Protein AF-A0A9P7D945-F1 (afdb_monomer_lite)

pLDDT: mean 85.53, std 19.94, range [30.59, 98.31]

Secondary structure (DSSP, 8-state):
------HHHHHHHHHHHHHHS--HHHHHHHHHHHHHTT-HHHHHHHHHHHHTTSTT-HHHHHHHHHHHHHHHHHTT-HHHHHHHHHHHHHSTTS-HHHHHHHHHHHHHHHHHHHHHTT-HHHHHHHHHHHHHHHTTTTTS-HHHHTHHHHHHH---TTTHHHHHHHHHHHHHHHTT-HHHHHHHHHHHHHHS-HHHHHHHHHHHHHHHH--S-------------STTHHHHHHHTSS---

Sequence (241 aa):
MARKCDWDHALQDAIQSVSIQPSLAGHISEGIAFCGKKQVLAARISFDLASMFTNRDLKTDHFLFLIKAIALFNANEHQEAILRIQELAACPNVDLVACRIVEAYLRVQLGNIALEGARHNEAIEHFTVAANASNLFYKSPIHVTYDEFVVLFGWDLKSLWHTANQQQCYALFRAGSFKAAVESCQSMMDKIDEDMKADLRVWFTLRSKRSLCFPWRWCTRSERLLVKFDTEITFSLVPRR

Structure (mmCIF, N/CA/C/O backbone):
data_AF-A0A9P7D945-F1
#
_entry.id   AF-A0A9P7D945-F1
#
loop_
_atom_site.group_PDB
_atom_site.id
_atom_site.type_symbol
_atom_site.label_atom_id
_atom_site.label_alt_id
_atom_site.label_comp_id
_atom_site.label_asym_id
_atom_site.label_entity_id
_atom_site.label_seq_id
_atom_site.pdbx_PDB_ins_code
_atom_site.Cartn_x
_atom_site.Cartn_y
_atom_site.Cartn_z
_atom_site.occupancy
_atom_site.B_iso_or_equiv
_atom_site.auth_seq_id
_atom_site.auth_comp_id
_atom_site.auth_asym_id
_atom_site.auth_atom_id
_atom_site.pdbx_PDB_model_num
ATOM 1 N N . MET A 1 1 ? -10.026 2.110 -15.908 1.00 40.53 1 MET A N 1
ATOM 2 C CA . MET A 1 1 ? -9.818 0.676 -16.129 1.00 40.53 1 MET A CA 1
ATOM 3 C C . MET A 1 1 ? -9.622 -0.063 -14.840 1.00 40.53 1 MET A C 1
ATOM 5 O O . MET A 1 1 ? -8.833 0.318 -13.992 1.00 40.53 1 MET A O 1
ATOM 9 N N . ALA A 1 2 ? -10.330 -1.161 -14.694 1.00 42.62 2 ALA A N 1
ATOM 10 C CA . ALA A 1 2 ? -9.897 -2.163 -13.759 1.00 42.62 2 ALA A CA 1
ATOM 11 C C . ALA A 1 2 ? -8.623 -2.841 -14.293 1.00 42.62 2 ALA A C 1
ATOM 13 O 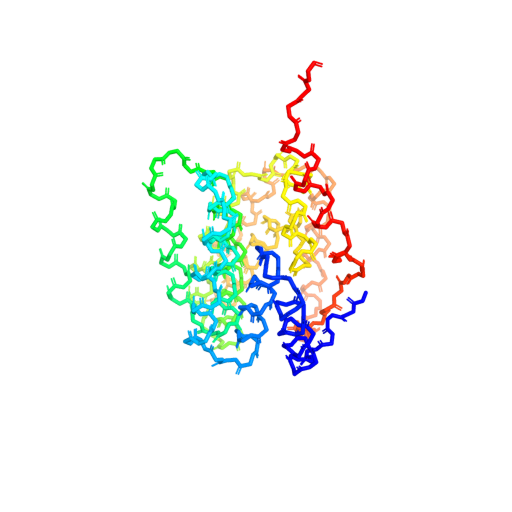O . ALA A 1 2 ? -8.623 -3.214 -15.465 1.00 42.62 2 ALA A O 1
ATOM 14 N N . ARG A 1 3 ? -7.564 -3.041 -13.487 1.00 58.12 3 ARG A N 1
ATOM 15 C CA . ARG A 1 3 ? -6.549 -4.045 -13.842 1.00 58.12 3 ARG A CA 1
ATOM 16 C C . ARG A 1 3 ? -7.262 -5.380 -13.924 1.00 58.12 3 ARG A C 1
ATOM 18 O O . ARG A 1 3 ? -7.695 -5.915 -12.909 1.00 58.12 3 ARG A O 1
ATOM 25 N N . LYS A 1 4 ? -7.424 -5.893 -15.138 1.00 72.69 4 LYS A N 1
ATOM 26 C CA . LYS A 1 4 ? -7.776 -7.292 -15.332 1.00 72.69 4 LYS A CA 1
ATOM 27 C C . LYS A 1 4 ? -6.649 -8.060 -14.642 1.00 72.69 4 LYS A C 1
ATOM 29 O O . LYS A 1 4 ? -5.493 -7.811 -14.969 1.00 72.69 4 LYS A O 1
ATOM 34 N N . CYS A 1 5 ? -6.949 -8.890 -13.642 1.00 80.56 5 CYS A N 1
ATOM 35 C CA . CYS A 1 5 ? -5.959 -9.711 -12.922 1.00 80.56 5 CYS A CA 1
ATOM 36 C C 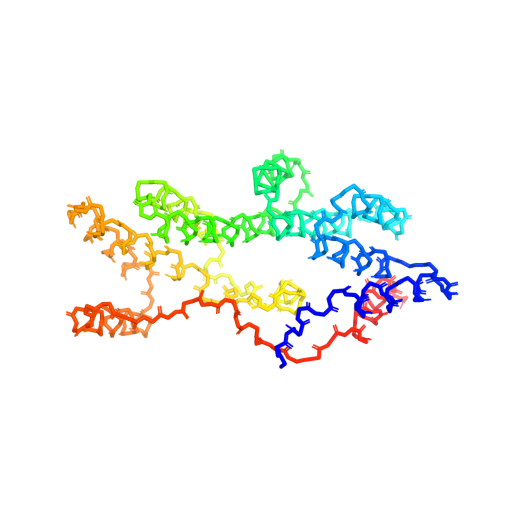. CYS A 1 5 ? -5.387 -10.824 -13.824 1.00 80.56 5 CYS A C 1
ATOM 38 O O . CYS A 1 5 ? -5.279 -11.980 -13.428 1.00 80.56 5 CYS A O 1
ATOM 40 N N . ASP A 1 6 ? -5.091 -10.469 -15.068 1.00 91.62 6 ASP A N 1
ATOM 41 C CA . ASP A 1 6 ? -4.669 -11.307 -16.169 1.00 91.62 6 ASP A CA 1
ATOM 42 C C . ASP A 1 6 ? -3.140 -11.319 -16.202 1.00 91.62 6 ASP A C 1
ATOM 44 O O . ASP A 1 6 ? -2.482 -10.782 -17.095 1.00 91.62 6 ASP A O 1
ATOM 48 N N . TRP A 1 7 ? -2.576 -11.844 -15.114 1.00 93.75 7 TRP A N 1
ATOM 49 C CA . TRP A 1 7 ? -1.138 -11.816 -14.869 1.00 93.75 7 TRP A CA 1
ATOM 50 C C . TRP A 1 7 ? -0.351 -12.652 -15.879 1.00 93.75 7 TRP A C 1
ATOM 52 O O . TRP A 1 7 ? 0.841 -12.423 -16.040 1.00 93.75 7 TRP A O 1
ATOM 62 N N . ASP A 1 8 ? -1.004 -13.596 -16.560 1.00 95.00 8 ASP A N 1
ATOM 63 C CA . ASP A 1 8 ? -0.420 -14.357 -17.664 1.00 95.00 8 ASP A CA 1
ATOM 64 C C . ASP A 1 8 ? -0.083 -13.456 -18.852 1.00 95.00 8 ASP A C 1
ATOM 66 O O . ASP A 1 8 ? 1.075 -13.407 -19.264 1.00 95.00 8 ASP A O 1
ATOM 70 N N . HIS A 1 9 ? -1.058 -12.686 -19.344 1.00 95.12 9 HIS A N 1
ATOM 71 C CA . HIS A 1 9 ? -0.824 -11.745 -20.440 1.00 95.12 9 HIS A CA 1
ATOM 72 C C . HIS A 1 9 ? 0.156 -10.644 -20.021 1.00 95.12 9 HIS A C 1
ATOM 74 O O . HIS A 1 9 ? 1.091 -10.350 -20.756 1.00 95.12 9 HIS A O 1
ATOM 80 N N . ALA A 1 10 ? 0.015 -10.102 -18.804 1.00 94.50 10 ALA A N 1
ATOM 81 C CA . ALA A 1 10 ? 0.943 -9.088 -18.300 1.00 94.50 10 ALA A CA 1
ATOM 82 C C . ALA A 1 10 ? 2.393 -9.601 -18.215 1.00 94.50 10 ALA A C 1
ATOM 84 O O . ALA A 1 10 ? 3.324 -8.865 -18.540 1.00 94.50 10 ALA A O 1
ATOM 85 N N . LEU A 1 11 ? 2.594 -10.857 -17.794 1.00 96.62 11 LEU A N 1
ATOM 86 C CA . LEU A 1 11 ? 3.921 -11.468 -17.761 1.00 96.62 11 LEU A CA 1
ATOM 87 C C . LEU A 1 11 ? 4.460 -11.694 -19.176 1.00 96.62 11 LEU A C 1
ATOM 89 O O . LEU A 1 11 ? 5.625 -11.402 -19.429 1.00 96.62 11 LEU A O 1
ATOM 93 N N . GLN A 1 12 ? 3.629 -12.190 -20.095 1.00 97.56 12 GLN A N 1
ATOM 94 C CA . GLN A 1 12 ? 4.028 -12.398 -21.486 1.00 97.56 12 GLN A CA 1
ATOM 95 C C . GLN A 1 12 ? 4.462 -11.085 -22.151 1.00 97.56 12 GLN A C 1
ATOM 97 O O . GLN A 1 12 ? 5.525 -11.046 -22.771 1.00 97.56 12 GLN A O 1
ATOM 102 N N . ASP A 1 13 ? 3.690 -10.012 -21.970 1.00 96.50 13 ASP A N 1
ATOM 103 C CA . ASP A 1 13 ? 4.009 -8.683 -22.497 1.00 96.50 13 ASP A CA 1
ATOM 104 C C . ASP A 1 13 ? 5.323 -8.149 -21.907 1.00 96.50 13 ASP A C 1
ATOM 106 O O . ASP A 1 13 ? 6.164 -7.613 -22.633 1.00 96.50 13 ASP A O 1
ATOM 110 N N . ALA A 1 14 ? 5.541 -8.332 -20.599 1.00 97.19 14 ALA A N 1
ATOM 111 C CA . ALA A 1 14 ? 6.773 -7.913 -19.936 1.00 97.19 14 ALA A CA 1
ATOM 112 C C . ALA A 1 14 ? 8.000 -8.695 -20.439 1.00 97.19 14 ALA A C 1
ATOM 114 O O . ALA A 1 14 ? 9.014 -8.085 -20.777 1.00 97.19 14 ALA A O 1
ATOM 115 N N . ILE A 1 15 ? 7.896 -10.024 -20.565 1.00 98.19 15 ILE A N 1
ATOM 116 C CA . ILE A 1 15 ? 8.957 -10.876 -21.127 1.00 98.19 15 ILE A CA 1
ATOM 117 C C . ILE A 1 15 ? 9.265 -10.457 -22.566 1.00 98.19 15 ILE A C 1
ATOM 119 O O . ILE A 1 15 ? 10.431 -10.314 -22.937 1.00 98.19 15 ILE A O 1
ATOM 123 N N . GLN A 1 16 ? 8.232 -10.223 -23.381 1.00 97.88 16 GLN A N 1
ATOM 124 C CA . GLN A 1 16 ? 8.411 -9.776 -24.757 1.00 97.88 16 GLN A CA 1
ATOM 125 C C . GLN A 1 16 ? 9.118 -8.417 -24.808 1.00 97.88 16 GLN A C 1
ATOM 127 O O . GLN A 1 16 ? 10.072 -8.262 -25.569 1.00 97.88 16 GLN A O 1
ATOM 132 N N . SER A 1 17 ? 8.713 -7.460 -23.972 1.00 97.69 17 SER A N 1
ATOM 133 C CA . SER A 1 17 ? 9.362 -6.150 -23.869 1.00 97.69 17 SER A CA 1
ATOM 134 C C . SER A 1 17 ? 10.848 -6.273 -23.513 1.00 97.69 17 SER A C 1
ATOM 136 O O . SER A 1 17 ? 11.686 -5.735 -24.238 1.00 97.69 17 SER A O 1
ATOM 138 N N . VAL A 1 18 ? 11.185 -7.050 -22.477 1.00 98.00 18 VAL A N 1
ATOM 139 C CA . VAL A 1 18 ? 12.575 -7.304 -22.058 1.00 98.00 18 VAL A CA 1
ATOM 140 C C . VAL A 1 18 ? 13.380 -7.994 -23.165 1.00 98.00 18 VAL A C 1
ATOM 142 O O . VAL A 1 18 ? 14.546 -7.664 -23.365 1.00 98.00 18 VAL A O 1
ATOM 145 N N . SER A 1 19 ? 12.772 -8.917 -23.917 1.00 98.00 19 SER A N 1
ATOM 146 C CA . SER A 1 19 ? 13.450 -9.620 -25.016 1.00 98.00 19 SER A CA 1
ATOM 147 C C . SER A 1 19 ? 13.800 -8.713 -26.201 1.00 98.00 19 SER A C 1
ATOM 149 O O . SER A 1 19 ? 14.795 -8.954 -26.881 1.00 98.00 19 SER A O 1
ATOM 151 N N . ILE A 1 20 ? 12.996 -7.670 -26.442 1.00 97.81 20 ILE A N 1
ATOM 152 C CA . ILE A 1 20 ? 13.246 -6.675 -27.492 1.00 97.81 20 ILE A CA 1
ATOM 153 C C . ILE A 1 20 ? 14.345 -5.718 -27.034 1.00 97.81 20 ILE A C 1
ATOM 155 O O . ILE A 1 20 ? 15.308 -5.481 -27.763 1.00 97.81 20 ILE A O 1
ATOM 159 N N . GLN A 1 21 ? 14.194 -5.161 -25.832 1.00 97.81 21 GLN A N 1
ATOM 160 C CA . GLN A 1 21 ? 15.160 -4.245 -25.247 1.00 97.81 21 GLN A CA 1
ATOM 161 C C . GLN A 1 21 ? 15.085 -4.317 -23.715 1.00 97.81 21 GLN A C 1
ATOM 163 O O . GLN A 1 21 ? 14.136 -3.793 -23.125 1.00 97.81 21 GLN A O 1
ATOM 168 N N . PRO A 1 22 ? 16.094 -4.907 -23.049 1.00 97.88 22 PRO A N 1
ATOM 169 C CA . PRO A 1 22 ? 16.170 -4.903 -21.595 1.00 97.88 22 PRO A CA 1
ATOM 170 C C . PRO A 1 22 ? 16.170 -3.473 -21.044 1.00 97.88 22 PRO A C 1
ATOM 172 O O . PRO A 1 22 ? 16.937 -2.618 -21.498 1.00 97.88 22 PRO A O 1
ATOM 175 N N . SER A 1 23 ? 15.300 -3.209 -20.072 1.00 97.31 23 SER A N 1
ATOM 176 C CA . SER A 1 23 ? 15.118 -1.884 -19.482 1.00 97.31 23 SER A CA 1
ATOM 177 C C . SER A 1 23 ? 14.656 -1.976 -18.027 1.00 97.31 23 SER A C 1
ATOM 179 O O . SER A 1 23 ? 14.122 -3.000 -17.587 1.00 97.31 23 SER A O 1
ATOM 181 N N . LEU A 1 24 ? 14.820 -0.875 -17.285 1.00 96.38 24 LEU A N 1
ATOM 182 C CA . LEU A 1 24 ? 14.324 -0.739 -15.913 1.00 96.38 24 LEU A CA 1
ATOM 183 C C . LEU A 1 24 ? 12.816 -1.038 -15.834 1.00 96.38 24 LEU A C 1
ATOM 185 O O . LEU A 1 24 ? 12.384 -1.854 -15.023 1.00 96.38 24 LEU A O 1
ATOM 189 N N . ALA A 1 25 ? 12.020 -0.403 -16.699 1.00 96.00 25 ALA A N 1
ATOM 190 C CA . ALA A 1 25 ? 10.567 -0.556 -16.715 1.00 96.00 25 ALA A CA 1
ATOM 191 C C . ALA A 1 25 ? 10.128 -1.973 -17.120 1.00 96.00 25 ALA A C 1
ATOM 193 O O . ALA A 1 25 ? 9.183 -2.509 -16.532 1.00 96.00 25 ALA A O 1
ATOM 194 N N . GLY A 1 26 ? 10.832 -2.598 -18.072 1.00 96.88 26 GLY A N 1
ATOM 195 C CA . GLY A 1 26 ? 10.568 -3.970 -18.506 1.00 96.88 26 GLY A CA 1
ATOM 196 C C . GLY A 1 26 ? 10.722 -4.966 -17.357 1.00 96.88 26 GLY A C 1
ATOM 197 O O . GLY A 1 26 ? 9.784 -5.697 -17.041 1.00 96.88 26 GLY A O 1
ATOM 198 N N . HIS A 1 27 ? 11.856 -4.921 -16.653 1.00 98.19 27 HIS A N 1
ATOM 199 C CA . HIS A 1 27 ? 12.108 -5.812 -15.518 1.00 98.19 27 HIS A CA 1
ATOM 200 C C . HIS A 1 27 ? 11.250 -5.500 -14.282 1.00 98.19 27 HIS A C 1
ATOM 202 O O . HIS A 1 27 ? 10.850 -6.422 -13.571 1.00 98.19 27 HIS A O 1
ATOM 208 N N . ILE A 1 28 ? 10.901 -4.230 -14.027 1.00 96.81 28 ILE A N 1
ATOM 209 C CA . ILE A 1 28 ? 9.913 -3.882 -12.990 1.00 96.81 28 ILE A CA 1
ATOM 210 C C . ILE A 1 28 ? 8.560 -4.527 -13.305 1.00 96.81 28 ILE A C 1
ATOM 212 O O . ILE A 1 28 ? 7.949 -5.142 -12.429 1.00 96.81 28 ILE A O 1
ATOM 216 N N . SER A 1 29 ? 8.093 -4.397 -14.548 1.00 96.25 29 SER A N 1
ATOM 217 C CA . SER A 1 29 ? 6.806 -4.949 -14.985 1.00 96.25 29 SER A CA 1
ATOM 218 C C . SER A 1 29 ? 6.796 -6.473 -14.884 1.00 96.25 29 SER A C 1
ATOM 220 O O . SER A 1 29 ? 5.839 -7.053 -14.370 1.00 96.25 29 SER A O 1
ATOM 222 N N . GLU A 1 30 ? 7.893 -7.109 -15.293 1.00 97.81 30 GLU A N 1
ATOM 223 C CA . GLU A 1 30 ? 8.112 -8.549 -15.170 1.00 97.81 30 GLU A CA 1
ATOM 224 C C . GLU A 1 30 ? 8.065 -8.998 -13.698 1.00 97.81 30 GLU A C 1
ATOM 226 O O . GLU A 1 30 ? 7.314 -9.911 -13.347 1.00 97.81 30 GLU A O 1
ATOM 231 N N . GLY A 1 31 ? 8.775 -8.296 -12.806 1.00 97.50 31 GLY A N 1
ATOM 232 C CA . GLY A 1 31 ? 8.770 -8.570 -11.368 1.00 97.50 31 GLY A CA 1
ATOM 233 C C . GLY A 1 31 ? 7.381 -8.445 -10.736 1.00 97.50 31 GLY A C 1
ATOM 234 O O . GLY A 1 31 ? 6.952 -9.323 -9.983 1.00 97.50 31 GLY A O 1
ATOM 235 N N . ILE A 1 32 ? 6.628 -7.397 -11.087 1.00 95.19 32 ILE A N 1
ATOM 236 C CA . ILE A 1 32 ? 5.241 -7.210 -10.631 1.00 95.19 32 ILE A CA 1
ATOM 237 C C . ILE A 1 32 ? 4.340 -8.346 -11.138 1.00 95.19 32 ILE A C 1
ATOM 239 O O . ILE A 1 32 ? 3.536 -8.875 -10.365 1.00 95.19 32 ILE A O 1
ATOM 243 N N . ALA A 1 33 ? 4.471 -8.747 -12.405 1.00 95.50 33 ALA A N 1
ATOM 244 C CA . ALA A 1 33 ? 3.672 -9.825 -12.980 1.00 95.50 33 ALA A CA 1
ATOM 245 C C . ALA A 1 33 ? 3.974 -11.179 -12.314 1.00 95.50 33 ALA A C 1
ATOM 247 O O . ALA A 1 33 ? 3.046 -11.910 -11.953 1.00 95.50 33 ALA A O 1
ATOM 248 N N . PHE A 1 34 ? 5.249 -11.485 -12.044 1.00 97.31 34 PHE A N 1
ATOM 249 C CA . PHE A 1 34 ? 5.633 -12.664 -11.265 1.00 97.31 34 PHE A CA 1
ATOM 250 C C . PHE A 1 34 ? 5.052 -12.644 -9.846 1.00 97.31 34 PHE A C 1
ATOM 252 O O . PHE A 1 34 ? 4.530 -13.667 -9.393 1.00 97.31 34 PHE A O 1
ATOM 259 N N . CYS A 1 35 ? 5.065 -11.495 -9.160 1.00 95.88 35 CYS A N 1
ATOM 260 C CA . CYS A 1 35 ? 4.393 -11.324 -7.868 1.00 95.88 35 CYS A CA 1
ATOM 261 C C . CYS A 1 35 ? 2.886 -11.611 -7.965 1.00 95.88 35 CYS A C 1
ATOM 263 O O . CYS A 1 35 ? 2.359 -12.372 -7.154 1.00 95.88 35 CYS A O 1
ATOM 265 N N . GLY A 1 36 ? 2.202 -11.090 -8.990 1.00 91.88 36 GLY A N 1
ATOM 266 C CA . GLY A 1 36 ? 0.787 -11.382 -9.253 1.00 91.88 36 GLY A CA 1
ATOM 267 C C . GLY A 1 36 ? 0.500 -12.875 -9.466 1.00 91.88 36 GLY A C 1
ATOM 268 O O . GLY A 1 36 ? -0.536 -13.383 -9.034 1.00 91.88 36 GLY A O 1
ATOM 269 N N . LYS A 1 37 ? 1.459 -13.608 -10.045 1.00 94.31 37 LYS A N 1
ATOM 270 C CA . LYS A 1 37 ? 1.428 -15.074 -10.200 1.00 94.31 37 LYS A CA 1
ATOM 271 C C . LYS A 1 37 ? 1.940 -15.853 -8.982 1.00 94.31 37 LYS A C 1
ATOM 273 O O . LYS A 1 37 ? 2.021 -17.078 -9.052 1.00 94.31 37 LYS A O 1
ATOM 278 N N . LYS A 1 38 ? 2.287 -15.179 -7.880 1.00 94.88 38 LYS A N 1
ATOM 279 C CA . LYS A 1 38 ? 2.881 -15.768 -6.664 1.00 94.88 38 LYS A CA 1
ATOM 280 C C . LYS A 1 38 ? 4.215 -16.492 -6.906 1.00 94.88 38 LYS A C 1
ATOM 282 O O . LYS A 1 38 ? 4.597 -17.375 -6.143 1.00 94.88 38 LYS A O 1
ATOM 287 N N . GLN A 1 39 ? 4.951 -16.112 -7.948 1.00 96.94 39 GLN A N 1
ATOM 288 C CA . GLN A 1 39 ? 6.290 -16.628 -8.247 1.00 96.94 39 GLN A CA 1
ATOM 289 C C . GLN A 1 39 ? 7.352 -15.713 -7.627 1.00 96.94 39 GLN A C 1
ATOM 291 O O . GLN A 1 39 ? 8.119 -15.048 -8.319 1.00 96.94 39 GLN A O 1
ATOM 296 N N . VAL A 1 40 ? 7.376 -15.658 -6.293 1.00 96.81 40 VAL A N 1
ATOM 297 C CA . VAL A 1 40 ? 8.156 -14.677 -5.517 1.00 96.81 40 VAL A CA 1
ATOM 298 C C . VAL A 1 40 ? 9.654 -14.719 -5.836 1.00 96.81 40 VAL A C 1
ATOM 300 O O . VAL A 1 40 ? 10.292 -13.672 -5.920 1.00 96.81 40 VAL A O 1
ATOM 303 N N . LEU A 1 41 ? 10.228 -15.907 -6.051 1.00 97.56 41 LEU A N 1
ATOM 304 C CA . LEU A 1 41 ? 11.647 -16.036 -6.391 1.00 97.56 41 LEU A CA 1
ATOM 305 C C . LEU A 1 41 ? 11.970 -15.408 -7.755 1.00 97.56 41 LEU A C 1
ATOM 307 O O . LEU A 1 41 ? 12.918 -14.635 -7.856 1.00 97.56 41 LEU A O 1
ATOM 311 N N . ALA A 1 42 ? 11.159 -15.693 -8.777 1.00 98.12 42 ALA A N 1
ATOM 312 C CA . ALA A 1 42 ? 11.319 -15.103 -10.105 1.00 98.12 42 ALA A CA 1
ATOM 313 C C . ALA A 1 42 ? 11.143 -13.579 -10.054 1.00 98.12 42 ALA A C 1
ATOM 315 O O . ALA A 1 42 ? 11.957 -12.846 -10.606 1.00 98.12 42 ALA A O 1
ATOM 316 N N . ALA A 1 43 ? 10.162 -13.097 -9.281 1.00 97.69 43 ALA A N 1
ATOM 317 C CA . ALA A 1 43 ? 9.963 -11.668 -9.067 1.00 97.69 43 ALA A CA 1
ATOM 318 C C . ALA A 1 43 ? 11.205 -10.985 -8.472 1.00 97.69 43 ALA A C 1
ATOM 320 O O . ALA A 1 43 ? 11.598 -9.914 -8.929 1.00 97.69 43 ALA A O 1
ATOM 321 N N . ARG A 1 44 ? 11.852 -11.605 -7.473 1.00 97.56 44 ARG A N 1
ATOM 322 C CA . ARG A 1 44 ? 13.091 -11.073 -6.877 1.00 97.56 44 ARG A CA 1
ATOM 323 C C . ARG A 1 44 ? 14.202 -10.959 -7.909 1.00 97.56 44 ARG A C 1
ATOM 325 O O . ARG A 1 44 ? 14.814 -9.902 -7.975 1.00 97.56 44 ARG A O 1
ATOM 332 N N . ILE A 1 45 ? 14.397 -11.997 -8.723 1.00 98.31 45 ILE A N 1
ATOM 333 C CA . ILE A 1 45 ? 15.401 -11.996 -9.793 1.00 98.31 45 ILE A CA 1
ATOM 334 C C . ILE A 1 45 ? 15.129 -10.850 -10.773 1.00 98.31 45 ILE A C 1
ATOM 336 O O . ILE A 1 45 ? 16.040 -10.077 -11.051 1.00 98.31 45 ILE A O 1
ATOM 340 N N . SER A 1 46 ? 13.886 -10.669 -11.229 1.00 98.31 46 SER A N 1
ATOM 341 C CA . SER A 1 46 ? 13.536 -9.552 -12.118 1.00 98.31 46 SER A CA 1
ATOM 342 C C . SER A 1 46 ? 13.783 -8.189 -11.467 1.00 98.31 46 SER A C 1
ATOM 344 O O . SER A 1 46 ? 14.348 -7.307 -12.105 1.00 98.31 46 SER A O 1
ATOM 346 N N . PHE A 1 47 ? 13.450 -7.996 -10.187 1.00 98.00 47 PHE A N 1
ATOM 347 C CA . PHE A 1 47 ? 13.764 -6.735 -9.502 1.00 98.00 47 PHE A CA 1
ATOM 348 C C . PHE A 1 47 ? 15.270 -6.509 -9.311 1.00 98.00 47 PHE A C 1
ATOM 350 O O . PHE A 1 47 ? 15.731 -5.371 -9.381 1.00 98.00 47 PHE A O 1
ATOM 357 N N . ASP A 1 48 ? 16.046 -7.566 -9.084 1.00 97.62 48 ASP A N 1
ATOM 358 C CA . ASP A 1 48 ? 17.501 -7.463 -8.968 1.00 97.62 48 ASP A CA 1
ATOM 359 C C . ASP A 1 48 ? 18.121 -7.125 -10.336 1.00 97.62 48 ASP A C 1
ATOM 361 O O . ASP A 1 48 ? 19.006 -6.275 -10.412 1.00 97.62 48 ASP A O 1
ATOM 365 N N . LEU A 1 49 ? 17.589 -7.669 -11.435 1.00 97.94 49 LEU A N 1
ATOM 366 C CA . LEU A 1 49 ? 17.950 -7.248 -12.793 1.00 97.94 49 LEU A CA 1
ATOM 367 C C . LEU A 1 49 ? 17.566 -5.786 -13.049 1.00 97.94 49 LEU A C 1
ATOM 369 O O . LEU A 1 49 ? 18.389 -5.027 -13.552 1.00 97.94 49 LEU A O 1
ATOM 373 N N . ALA A 1 50 ? 16.371 -5.356 -12.632 1.00 97.56 50 ALA A N 1
ATOM 374 C CA . ALA A 1 50 ? 15.939 -3.962 -12.724 1.00 97.56 50 ALA A CA 1
ATOM 375 C C . ALA A 1 50 ? 16.918 -3.006 -12.017 1.00 97.56 50 ALA A C 1
ATOM 377 O O . ALA A 1 50 ? 17.235 -1.948 -12.559 1.00 97.56 50 ALA A O 1
ATOM 378 N N . SER A 1 51 ? 17.466 -3.395 -10.857 1.00 96.88 51 SER A N 1
ATOM 379 C CA . SER A 1 51 ? 18.444 -2.568 -10.131 1.00 96.88 51 SER A CA 1
ATOM 380 C C . SER A 1 51 ? 19.751 -2.336 -10.894 1.00 96.88 51 SER A C 1
ATOM 382 O O . SER A 1 51 ? 20.427 -1.340 -10.663 1.00 96.88 51 SER A O 1
ATOM 384 N N . MET A 1 52 ? 20.095 -3.189 -11.864 1.00 97.00 52 MET A N 1
ATOM 385 C CA . MET A 1 52 ? 21.277 -2.966 -12.704 1.00 97.00 52 MET A CA 1
ATOM 386 C C . MET A 1 52 ? 21.105 -1.765 -13.649 1.00 97.00 52 MET A C 1
ATOM 388 O O . MET A 1 52 ? 22.098 -1.216 -14.122 1.00 97.00 52 MET A O 1
ATOM 392 N N . PHE A 1 53 ? 19.864 -1.329 -13.900 1.00 96.19 53 PHE A N 1
ATOM 393 C CA . PHE A 1 53 ? 19.529 -0.224 -14.806 1.00 96.19 53 PHE A CA 1
ATOM 394 C C . PHE A 1 53 ? 19.357 1.130 -14.108 1.00 96.19 53 PHE A C 1
ATOM 396 O O . PHE A 1 53 ? 19.106 2.131 -14.777 1.00 96.19 53 PHE A O 1
ATOM 403 N N . THR A 1 54 ? 19.492 1.205 -12.783 1.00 95.38 54 THR A N 1
ATOM 404 C CA . THR A 1 54 ? 19.299 2.462 -12.037 1.00 95.38 54 THR A CA 1
ATOM 405 C C . THR A 1 54 ? 20.486 3.412 -12.157 1.00 95.38 54 THR A C 1
ATOM 407 O O . THR A 1 54 ? 20.403 4.557 -11.725 1.00 95.38 54 THR A O 1
ATOM 410 N N . ASN A 1 55 ? 21.606 2.964 -12.738 1.00 93.50 55 ASN A N 1
ATOM 411 C CA . ASN A 1 55 ? 22.851 3.731 -12.855 1.00 93.50 55 ASN A CA 1
ATOM 412 C C . ASN A 1 55 ? 23.367 4.280 -11.511 1.00 93.50 55 ASN A C 1
ATOM 414 O O . ASN A 1 55 ? 24.103 5.266 -11.496 1.00 93.50 55 ASN A O 1
ATOM 418 N N . ARG A 1 56 ? 23.012 3.631 -10.388 1.00 92.12 56 ARG A N 1
ATOM 419 C CA . ARG A 1 56 ? 23.305 4.093 -9.017 1.00 92.12 56 ARG A CA 1
ATOM 420 C C . ARG A 1 56 ? 22.673 5.447 -8.676 1.00 92.12 56 ARG A C 1
ATOM 422 O O . ARG A 1 56 ? 23.166 6.155 -7.795 1.00 92.12 56 ARG A O 1
ATOM 429 N N . ASP A 1 57 ? 21.612 5.831 -9.382 1.00 94.69 57 ASP A N 1
ATOM 430 C CA . ASP A 1 57 ? 20.792 6.968 -8.995 1.00 94.69 57 ASP A CA 1
ATOM 431 C C . ASP A 1 57 ? 19.991 6.605 -7.741 1.00 94.69 57 ASP A C 1
ATOM 433 O O . ASP A 1 57 ? 19.053 5.809 -7.789 1.00 94.69 57 ASP A O 1
ATOM 437 N N . LEU A 1 58 ? 20.359 7.214 -6.610 1.00 92.88 58 LEU A N 1
ATOM 438 C CA . LEU A 1 58 ? 19.770 6.917 -5.301 1.00 92.88 58 LEU A CA 1
ATOM 439 C C . LEU A 1 58 ? 18.247 7.084 -5.287 1.00 92.88 58 LEU A C 1
ATOM 441 O O . LEU A 1 58 ? 17.555 6.349 -4.583 1.00 92.88 58 LEU A O 1
ATOM 445 N N . LYS A 1 59 ? 17.714 8.043 -6.056 1.00 93.06 59 LYS A N 1
ATOM 446 C CA . LYS A 1 59 ? 16.269 8.273 -6.147 1.00 93.06 59 LYS A CA 1
ATOM 447 C C . LYS A 1 59 ? 15.580 7.102 -6.850 1.00 93.06 59 LYS A C 1
ATOM 449 O O . LYS A 1 59 ? 14.571 6.601 -6.355 1.00 93.06 59 LYS A O 1
ATOM 454 N N . THR A 1 60 ? 16.137 6.645 -7.966 1.00 94.19 60 THR A N 1
ATOM 455 C CA . THR A 1 60 ? 15.629 5.498 -8.724 1.00 94.19 60 THR A CA 1
ATOM 456 C C . THR A 1 60 ? 15.774 4.196 -7.934 1.00 94.19 60 THR A C 1
ATOM 458 O O . THR A 1 60 ? 14.825 3.415 -7.884 1.00 94.19 60 THR A O 1
ATOM 461 N N . ASP A 1 61 ? 16.904 3.984 -7.253 1.00 94.62 61 ASP A N 1
ATOM 462 C CA . ASP A 1 61 ? 17.119 2.831 -6.366 1.00 94.62 61 ASP A CA 1
ATOM 463 C C . ASP A 1 61 ? 16.085 2.789 -5.234 1.00 94.62 61 ASP A C 1
ATOM 465 O O . ASP A 1 61 ? 15.457 1.755 -4.988 1.00 94.62 61 ASP A O 1
ATOM 469 N N . HIS A 1 62 ? 15.858 3.928 -4.572 1.00 95.12 62 HIS A N 1
ATOM 470 C CA . HIS A 1 62 ? 14.846 4.053 -3.526 1.00 95.12 62 HIS A CA 1
ATOM 471 C C . HIS A 1 62 ? 13.455 3.717 -4.077 1.00 95.12 62 HIS A C 1
ATOM 473 O O . HIS A 1 62 ? 12.715 2.926 -3.488 1.00 95.12 62 HIS A O 1
ATOM 479 N N . PHE A 1 63 ? 13.088 4.295 -5.219 1.00 94.88 63 PHE A N 1
ATOM 480 C CA . PHE A 1 63 ? 11.783 4.070 -5.830 1.00 94.88 63 PHE A CA 1
ATOM 481 C C . PHE A 1 63 ? 11.566 2.600 -6.223 1.00 94.88 63 PHE A C 1
ATOM 483 O O . PHE A 1 63 ? 10.517 2.023 -5.919 1.00 94.88 63 PHE A O 1
ATOM 490 N N . LEU A 1 64 ? 12.578 1.956 -6.814 1.00 96.38 64 LEU A N 1
ATOM 491 C CA . LEU A 1 64 ? 12.560 0.527 -7.127 1.00 96.38 64 LEU A CA 1
ATOM 492 C C . LEU A 1 64 ? 12.377 -0.326 -5.866 1.00 96.38 64 LEU A C 1
ATOM 494 O O . LEU A 1 64 ? 11.602 -1.285 -5.875 1.00 96.38 64 LEU A O 1
ATOM 498 N N . PHE A 1 65 ? 13.045 0.030 -4.767 1.00 97.38 65 PHE A N 1
ATOM 499 C CA . PHE A 1 65 ? 12.896 -0.671 -3.495 1.00 97.38 65 PHE A CA 1
ATOM 500 C C . PHE A 1 65 ? 11.453 -0.600 -2.973 1.00 97.38 65 PHE A C 1
ATOM 502 O O . PHE A 1 65 ? 10.894 -1.623 -2.563 1.00 97.38 65 PHE A O 1
ATOM 509 N N . LEU A 1 66 ? 10.823 0.578 -3.032 1.00 97.75 66 LEU A N 1
ATOM 510 C CA . LEU A 1 66 ? 9.423 0.753 -2.635 1.00 97.75 66 LEU A CA 1
ATOM 511 C C . LEU A 1 66 ? 8.477 -0.077 -3.513 1.00 97.75 66 LEU A C 1
ATOM 513 O O . LEU A 1 66 ? 7.611 -0.775 -2.982 1.00 97.75 66 LEU A O 1
ATOM 517 N N . ILE A 1 67 ? 8.675 -0.084 -4.837 1.00 96.69 67 ILE A N 1
ATOM 518 C CA . ILE A 1 67 ? 7.904 -0.935 -5.758 1.00 96.69 67 ILE A CA 1
ATOM 519 C C . ILE A 1 67 ? 8.059 -2.415 -5.400 1.00 96.69 67 ILE A C 1
ATOM 521 O O . ILE A 1 67 ? 7.059 -3.129 -5.310 1.00 96.69 67 ILE A O 1
ATOM 525 N N . LYS A 1 68 ? 9.294 -2.877 -5.166 1.00 97.38 68 LYS A N 1
ATOM 526 C CA . LYS A 1 68 ? 9.588 -4.266 -4.787 1.00 97.38 68 LYS A CA 1
ATOM 527 C C . LYS A 1 68 ? 8.848 -4.654 -3.508 1.00 97.38 68 LYS A C 1
ATOM 529 O O . LYS A 1 68 ? 8.218 -5.707 -3.471 1.00 97.38 68 LYS A O 1
ATOM 534 N N . ALA A 1 69 ? 8.866 -3.803 -2.482 1.00 98.00 69 ALA A N 1
ATOM 535 C CA . ALA A 1 69 ? 8.144 -4.051 -1.235 1.00 98.00 69 ALA A CA 1
ATOM 536 C C . ALA A 1 69 ? 6.620 -4.133 -1.443 1.00 98.00 69 ALA A C 1
ATOM 538 O O . ALA A 1 69 ? 5.986 -5.059 -0.941 1.00 98.00 69 ALA A O 1
ATOM 539 N N . ILE A 1 70 ? 6.031 -3.231 -2.235 1.00 96.81 70 ILE A N 1
ATOM 540 C CA . ILE A 1 70 ? 4.594 -3.261 -2.560 1.00 96.81 70 ILE A CA 1
ATOM 541 C C . ILE A 1 70 ? 4.232 -4.530 -3.346 1.00 96.81 70 ILE A C 1
ATOM 543 O O . ILE A 1 70 ? 3.221 -5.175 -3.067 1.00 96.81 70 ILE A O 1
ATOM 547 N N . ALA A 1 71 ? 5.053 -4.917 -4.323 1.00 95.25 71 ALA A N 1
ATOM 548 C CA . ALA A 1 71 ? 4.829 -6.118 -5.122 1.00 95.25 71 ALA A CA 1
ATOM 549 C C . ALA A 1 71 ? 4.910 -7.395 -4.269 1.00 95.25 71 ALA A C 1
ATOM 551 O O . ALA A 1 71 ? 4.048 -8.266 -4.388 1.00 95.25 71 ALA A O 1
ATOM 552 N N . LEU A 1 72 ? 5.893 -7.481 -3.367 1.00 96.25 72 LEU A N 1
ATOM 553 C CA . LEU A 1 72 ? 6.006 -8.569 -2.392 1.00 96.25 72 LEU A CA 1
ATOM 554 C C . LEU A 1 72 ? 4.787 -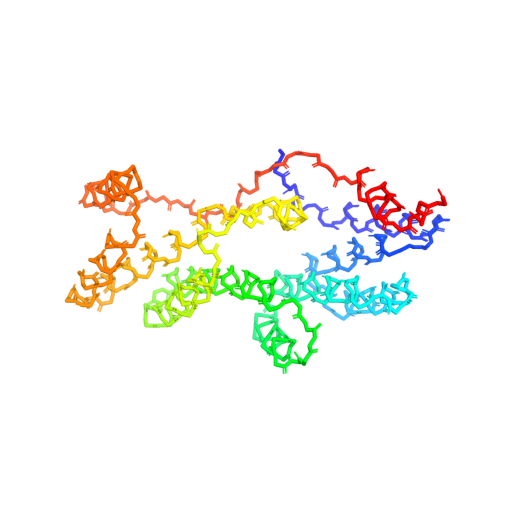8.619 -1.468 1.00 96.25 72 LEU A C 1
ATOM 556 O O . LEU A 1 72 ? 4.212 -9.689 -1.279 1.00 96.25 72 LEU A O 1
ATOM 560 N N . PHE A 1 73 ? 4.336 -7.467 -0.967 1.00 97.12 73 PHE A N 1
ATOM 561 C CA . PHE A 1 73 ? 3.120 -7.392 -0.164 1.00 97.12 73 PHE A CA 1
ATOM 562 C C . PHE A 1 73 ? 1.922 -7.989 -0.913 1.00 97.12 73 PHE A C 1
ATOM 564 O O . PHE A 1 73 ? 1.233 -8.858 -0.390 1.00 97.12 73 PHE A O 1
ATOM 571 N N . ASN A 1 74 ? 1.721 -7.600 -2.173 1.00 92.50 74 ASN A N 1
ATOM 572 C CA . ASN A 1 74 ? 0.630 -8.121 -3.003 1.00 92.50 74 ASN A CA 1
ATOM 573 C C . ASN A 1 74 ? 0.763 -9.622 -3.326 1.00 92.50 74 ASN A C 1
ATOM 575 O O . ASN A 1 74 ? -0.229 -10.266 -3.662 1.00 92.50 74 ASN A O 1
ATOM 579 N N . ALA A 1 75 ? 1.965 -10.190 -3.207 1.00 94.31 75 ALA A N 1
ATOM 580 C CA . ALA A 1 75 ? 2.222 -11.624 -3.326 1.00 94.31 75 ALA A CA 1
ATOM 581 C C . ALA A 1 75 ? 2.006 -12.395 -2.005 1.00 94.31 75 ALA A C 1
ATOM 583 O O . ALA A 1 75 ? 2.392 -13.557 -1.915 1.00 94.31 75 ALA A O 1
ATOM 584 N N . ASN A 1 76 ? 1.366 -11.775 -1.004 1.00 95.69 76 ASN A N 1
ATOM 585 C CA . ASN A 1 76 ? 1.169 -12.266 0.366 1.00 95.69 76 ASN A CA 1
ATOM 586 C C . ASN A 1 76 ? 2.442 -12.346 1.230 1.00 95.69 76 ASN A C 1
ATOM 588 O O . ASN A 1 76 ? 2.394 -12.895 2.330 1.00 95.69 76 ASN A O 1
ATOM 592 N N . GLU A 1 77 ? 3.557 -11.744 0.811 1.00 97.44 77 GLU A N 1
ATOM 593 C CA . GLU A 1 77 ? 4.789 -11.652 1.613 1.00 97.44 77 GLU A CA 1
ATOM 594 C C . GLU A 1 77 ? 4.743 -10.432 2.551 1.00 97.44 77 GLU A C 1
ATOM 596 O O . GLU A 1 77 ? 5.634 -9.580 2.562 1.00 97.44 77 GLU A O 1
ATOM 601 N N . HIS A 1 78 ? 3.655 -10.297 3.320 1.00 97.56 78 HIS A N 1
ATOM 602 C CA . HIS A 1 78 ? 3.353 -9.064 4.054 1.00 97.56 78 HIS A CA 1
ATOM 603 C C . HIS A 1 78 ? 4.421 -8.691 5.088 1.00 97.56 78 HIS A C 1
ATOM 605 O O . HIS A 1 78 ? 4.801 -7.525 5.190 1.00 97.56 78 HIS A O 1
ATOM 611 N N . GLN A 1 79 ? 4.898 -9.672 5.862 1.00 97.31 79 GLN A N 1
ATOM 612 C CA . GLN A 1 79 ? 5.863 -9.425 6.933 1.00 97.31 79 GLN A CA 1
ATOM 613 C C . GLN A 1 79 ? 7.207 -8.965 6.367 1.00 97.31 79 GLN A C 1
ATOM 615 O O . GLN A 1 79 ? 7.785 -8.000 6.863 1.00 97.31 79 GLN A O 1
ATOM 620 N N . GLU A 1 80 ? 7.679 -9.622 5.306 1.00 97.12 80 GLU A N 1
ATOM 621 C CA . GLU A 1 80 ? 8.917 -9.234 4.634 1.00 97.12 80 GLU A CA 1
ATOM 622 C C . GLU A 1 80 ? 8.791 -7.849 3.993 1.00 97.12 80 GLU A C 1
ATOM 624 O O . GLU A 1 80 ? 9.699 -7.030 4.123 1.00 97.12 80 GLU A O 1
ATOM 629 N N . ALA A 1 81 ? 7.662 -7.554 3.343 1.00 98.00 81 ALA A N 1
ATOM 630 C CA . ALA A 1 81 ? 7.420 -6.243 2.752 1.00 98.00 81 ALA A CA 1
ATOM 631 C C . ALA A 1 81 ? 7.475 -5.117 3.797 1.00 98.00 81 ALA A C 1
ATOM 633 O O . ALA A 1 81 ? 8.160 -4.118 3.583 1.00 98.00 81 ALA A O 1
ATOM 634 N N . ILE A 1 82 ? 6.804 -5.287 4.942 1.00 98.12 82 ILE A N 1
ATOM 635 C CA . ILE A 1 82 ? 6.830 -4.302 6.032 1.00 98.12 82 ILE A CA 1
ATOM 636 C C . ILE A 1 82 ? 8.241 -4.146 6.604 1.00 98.12 82 ILE A C 1
ATOM 638 O O . ILE A 1 82 ? 8.690 -3.013 6.777 1.00 98.12 82 ILE A O 1
ATOM 642 N N . LEU A 1 83 ? 8.945 -5.253 6.861 1.00 97.75 83 LEU A N 1
ATOM 643 C CA . LEU A 1 83 ? 10.308 -5.217 7.393 1.00 97.75 83 LEU A CA 1
ATOM 644 C C . LEU A 1 83 ? 11.239 -4.422 6.470 1.00 97.75 83 LEU A C 1
ATOM 646 O O . LEU A 1 83 ? 11.916 -3.508 6.928 1.00 97.75 83 LEU A O 1
ATOM 650 N N . ARG A 1 84 ? 11.193 -4.693 5.162 1.00 96.75 84 ARG A N 1
ATOM 651 C CA . ARG A 1 84 ? 11.998 -3.980 4.162 1.00 96.75 84 ARG A CA 1
ATOM 652 C C . ARG A 1 84 ? 11.729 -2.474 4.167 1.00 96.75 84 ARG A C 1
ATOM 654 O O . ARG A 1 84 ? 12.670 -1.690 4.104 1.00 96.75 84 ARG A O 1
ATOM 661 N N . ILE A 1 85 ? 10.465 -2.049 4.257 1.00 97.88 85 ILE A N 1
ATOM 662 C CA . ILE A 1 85 ? 10.122 -0.616 4.333 1.00 97.88 85 ILE A CA 1
ATOM 663 C C . ILE A 1 85 ? 10.700 0.029 5.597 1.00 97.88 85 ILE A C 1
ATOM 665 O O . ILE A 1 85 ? 11.201 1.150 5.538 1.00 97.88 85 ILE A O 1
ATOM 669 N N . GLN A 1 86 ? 10.655 -0.673 6.729 1.00 97.12 86 GLN A N 1
ATOM 670 C CA . GLN A 1 86 ? 11.202 -0.178 7.992 1.00 97.12 86 GLN A CA 1
ATOM 671 C C . GLN A 1 86 ? 12.731 -0.094 7.964 1.00 97.12 86 GLN A C 1
ATOM 673 O O . GLN A 1 86 ? 13.287 0.901 8.423 1.00 97.12 86 GLN A O 1
ATOM 678 N N . GLU A 1 87 ? 13.398 -1.091 7.380 1.00 96.75 87 GLU A N 1
ATOM 679 C CA . GLU A 1 87 ? 14.845 -1.077 7.142 1.00 96.75 87 GLU A CA 1
ATOM 680 C C . GLU A 1 87 ? 15.242 0.100 6.248 1.00 96.75 87 GLU A C 1
ATOM 682 O O . GLU A 1 87 ? 16.131 0.869 6.613 1.00 96.75 87 GLU A O 1
ATOM 687 N N . LEU A 1 88 ? 14.534 0.307 5.131 1.00 96.06 88 LEU A N 1
ATOM 688 C CA . LEU A 1 88 ? 14.784 1.445 4.248 1.00 96.06 88 LEU A CA 1
ATOM 689 C C . LEU A 1 88 ? 14.572 2.774 4.981 1.00 96.06 88 LEU A C 1
ATOM 691 O O . LEU A 1 88 ? 15.401 3.668 4.868 1.00 96.06 88 LEU A O 1
ATOM 695 N N . ALA A 1 89 ? 13.499 2.908 5.765 1.00 95.94 89 ALA A N 1
ATOM 696 C CA . ALA A 1 89 ? 13.217 4.117 6.540 1.00 95.94 89 ALA A CA 1
ATOM 697 C C . ALA A 1 89 ? 14.261 4.411 7.635 1.00 95.94 89 ALA A C 1
ATOM 699 O O . ALA A 1 89 ? 14.334 5.548 8.104 1.00 95.94 89 ALA A O 1
ATOM 700 N N . ALA A 1 90 ? 15.047 3.413 8.053 1.00 96.06 90 ALA A N 1
ATOM 701 C CA . ALA A 1 90 ? 16.139 3.574 9.009 1.00 96.06 90 ALA A CA 1
ATOM 702 C C . ALA A 1 90 ? 17.463 4.009 8.350 1.00 96.06 90 ALA A C 1
ATOM 704 O O . ALA A 1 90 ? 18.380 4.444 9.050 1.00 96.06 90 ALA A O 1
ATOM 705 N N . CYS A 1 91 ? 17.584 3.909 7.022 1.00 95.00 91 CYS A N 1
ATOM 706 C CA . CYS A 1 91 ? 18.776 4.344 6.304 1.00 95.00 91 CYS A CA 1
ATOM 707 C C . CYS A 1 91 ? 18.880 5.883 6.251 1.00 95.00 91 CYS A C 1
ATOM 709 O O . CYS A 1 91 ? 17.873 6.575 6.087 1.00 95.00 91 CYS A O 1
ATOM 711 N N . PRO A 1 92 ? 20.094 6.458 6.332 1.00 91.62 92 PRO A N 1
ATOM 712 C CA . PRO A 1 92 ? 20.290 7.883 6.084 1.00 91.62 92 PRO A CA 1
ATOM 713 C C . PRO A 1 92 ? 20.056 8.219 4.599 1.00 91.62 92 PRO A C 1
ATOM 715 O O . PRO A 1 92 ? 20.273 7.382 3.727 1.00 91.62 92 PRO A O 1
ATOM 718 N N . ASN A 1 93 ? 19.680 9.469 4.306 1.00 91.44 93 ASN A N 1
ATOM 719 C CA . ASN A 1 93 ? 19.495 10.007 2.943 1.00 91.44 93 ASN A CA 1
ATOM 720 C C . ASN A 1 93 ? 18.373 9.359 2.111 1.00 91.44 93 ASN A C 1
ATOM 722 O O . ASN A 1 93 ? 18.381 9.446 0.884 1.00 91.44 93 ASN A O 1
ATOM 726 N N . VAL A 1 94 ? 17.401 8.726 2.761 1.00 93.94 94 VAL A N 1
ATOM 727 C CA . VAL A 1 94 ? 16.209 8.185 2.099 1.00 93.94 94 VAL A CA 1
ATOM 728 C C . VAL A 1 94 ? 15.076 9.208 2.080 1.00 93.94 94 VAL A C 1
ATOM 730 O O . VAL A 1 94 ? 14.958 10.035 2.987 1.00 93.94 94 VAL A O 1
ATOM 733 N N . ASP A 1 95 ? 14.199 9.125 1.078 1.00 94.38 95 ASP A N 1
ATOM 734 C CA . ASP A 1 95 ? 12.916 9.824 1.110 1.00 94.38 95 ASP A CA 1
ATOM 735 C C . ASP A 1 95 ? 12.004 9.192 2.177 1.00 94.38 95 ASP A C 1
ATOM 737 O O . ASP A 1 95 ? 11.232 8.264 1.931 1.00 94.38 95 ASP A O 1
ATOM 741 N N . LEU A 1 96 ? 12.124 9.698 3.405 1.00 95.12 96 LEU A N 1
ATOM 742 C CA . LEU A 1 96 ? 11.341 9.226 4.542 1.00 95.12 96 LEU A CA 1
ATOM 743 C C . LEU A 1 96 ? 9.833 9.385 4.305 1.00 95.12 96 LEU A C 1
ATOM 745 O O . LEU A 1 96 ? 9.053 8.576 4.806 1.00 95.12 96 LEU A O 1
ATOM 749 N N . VAL A 1 97 ? 9.410 10.408 3.557 1.00 95.06 97 VAL A N 1
ATOM 750 C CA . VAL A 1 97 ? 7.988 10.646 3.287 1.00 95.06 97 VAL A CA 1
ATOM 751 C C . VAL A 1 97 ? 7.445 9.539 2.388 1.00 95.06 97 VAL A C 1
ATOM 753 O O . VAL A 1 97 ? 6.409 8.962 2.719 1.00 95.06 97 VAL A O 1
ATOM 756 N N . ALA A 1 98 ? 8.173 9.163 1.333 1.00 95.44 98 ALA A N 1
ATOM 757 C CA . ALA A 1 98 ? 7.806 8.041 0.471 1.00 95.44 98 ALA A CA 1
ATOM 758 C C . ALA A 1 98 ? 7.688 6.725 1.260 1.00 95.44 98 ALA A C 1
ATOM 760 O O . ALA A 1 98 ? 6.663 6.042 1.174 1.00 95.44 98 ALA A O 1
ATOM 761 N N . CYS A 1 99 ? 8.675 6.409 2.110 1.00 97.00 99 CYS A N 1
ATOM 762 C CA . CYS A 1 99 ? 8.624 5.231 2.983 1.00 97.00 99 CYS A CA 1
ATOM 763 C C . CYS A 1 99 ? 7.376 5.226 3.875 1.00 97.00 99 CYS A C 1
ATOM 765 O O . CYS A 1 99 ? 6.709 4.201 4.006 1.00 97.00 99 CYS A O 1
ATOM 767 N N . ARG A 1 100 ? 7.032 6.372 4.478 1.00 96.56 100 ARG A N 1
ATOM 768 C CA . ARG A 1 100 ? 5.880 6.496 5.384 1.00 96.56 100 ARG A CA 1
ATOM 769 C C . ARG A 1 100 ? 4.547 6.413 4.655 1.00 96.56 100 ARG A C 1
ATOM 771 O O . ARG A 1 100 ? 3.607 5.855 5.216 1.00 96.56 100 ARG A O 1
ATOM 778 N N . ILE A 1 101 ? 4.461 6.917 3.424 1.00 96.00 101 ILE A N 1
ATOM 779 C CA . ILE A 1 101 ? 3.281 6.748 2.566 1.00 96.00 101 ILE A CA 1
ATOM 780 C C . ILE A 1 101 ? 3.059 5.264 2.275 1.00 96.00 101 ILE A C 1
ATOM 782 O O . ILE A 1 101 ? 1.956 4.756 2.489 1.00 96.00 101 ILE A O 1
ATOM 786 N N . VAL A 1 102 ? 4.109 4.561 1.842 1.00 97.06 102 VAL A N 1
ATOM 787 C CA . VAL A 1 102 ? 4.030 3.126 1.550 1.00 97.06 102 VAL A CA 1
ATOM 788 C C . VAL A 1 102 ? 3.693 2.338 2.815 1.00 97.06 102 VAL A C 1
ATOM 790 O O . VAL A 1 102 ? 2.749 1.552 2.800 1.00 97.06 102 VAL A O 1
ATOM 793 N N . GLU A 1 103 ? 4.374 2.590 3.938 1.00 97.94 103 GLU A N 1
ATOM 794 C CA . GLU A 1 103 ? 4.076 1.940 5.221 1.00 97.94 103 GLU A CA 1
ATOM 795 C C . GLU A 1 103 ? 2.617 2.159 5.639 1.00 97.94 103 GLU A C 1
ATOM 797 O O . GLU A 1 103 ? 1.925 1.196 5.973 1.00 97.94 103 GLU A O 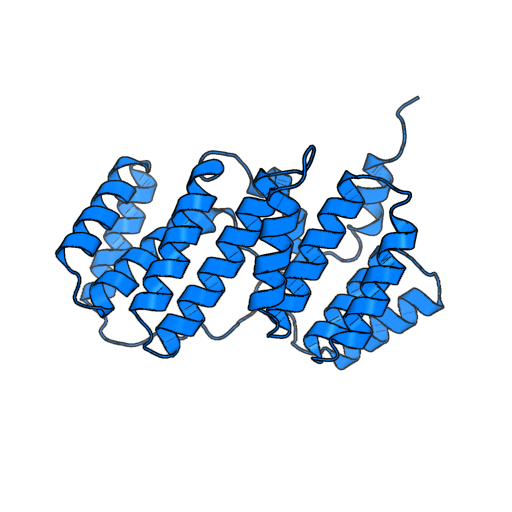1
ATOM 802 N N . ALA A 1 104 ? 2.126 3.401 5.584 1.00 97.44 104 ALA A N 1
ATOM 803 C CA . ALA A 1 104 ? 0.747 3.719 5.931 1.00 97.44 104 ALA A CA 1
ATOM 804 C C . ALA A 1 104 ? -0.247 2.943 5.062 1.00 97.44 104 ALA A C 1
ATOM 806 O O . ALA A 1 104 ? -1.189 2.349 5.591 1.00 97.44 104 ALA A O 1
ATOM 807 N N . TYR A 1 105 ? -0.016 2.890 3.748 1.00 97.19 105 TYR A N 1
ATOM 808 C CA . TYR A 1 105 ? -0.874 2.147 2.833 1.00 97.19 105 TYR A CA 1
ATOM 809 C C . TYR A 1 105 ? -0.881 0.644 3.144 1.00 97.19 105 TYR A C 1
ATOM 811 O O . TYR A 1 105 ? -1.950 0.056 3.326 1.00 97.19 105 TYR A O 1
ATOM 819 N N . LEU A 1 106 ? 0.296 0.020 3.270 1.00 97.75 106 LEU A N 1
ATOM 820 C CA . LEU A 1 106 ? 0.410 -1.414 3.559 1.00 97.75 106 LEU A CA 1
ATOM 821 C C . LEU A 1 106 ? -0.218 -1.774 4.916 1.00 97.75 106 LEU A C 1
ATOM 823 O O . LEU A 1 106 ? -0.879 -2.805 5.053 1.00 97.75 106 LEU A O 1
ATOM 827 N N . ARG A 1 107 ? -0.082 -0.902 5.921 1.00 98.12 107 ARG A N 1
ATOM 828 C CA . ARG A 1 107 ? -0.710 -1.078 7.236 1.00 98.12 107 ARG A CA 1
ATOM 829 C C . ARG A 1 107 ? -2.232 -0.954 7.178 1.00 98.12 107 ARG A C 1
ATOM 831 O O . ARG A 1 107 ? -2.908 -1.747 7.824 1.00 98.12 107 ARG A O 1
ATOM 838 N N . VAL A 1 108 ? -2.794 -0.047 6.374 1.00 97.75 108 VAL A N 1
ATOM 839 C CA . VAL A 1 108 ? -4.250 -0.027 6.130 1.00 97.75 108 VAL A CA 1
ATOM 840 C C . VAL A 1 108 ? -4.716 -1.353 5.521 1.00 97.75 108 VAL A C 1
ATOM 842 O O . VAL A 1 108 ? -5.721 -1.904 5.968 1.00 97.75 108 VAL A O 1
ATOM 845 N N . GLN A 1 109 ? -3.977 -1.907 4.555 1.00 96.88 109 GLN A N 1
ATOM 846 C CA . GLN A 1 109 ? -4.321 -3.200 3.951 1.00 96.88 109 GLN A CA 1
ATOM 847 C C . GLN A 1 109 ? -4.279 -4.346 4.970 1.00 96.88 109 GLN A C 1
ATOM 849 O O . GLN A 1 109 ? -5.232 -5.120 5.060 1.00 96.88 109 GLN A O 1
ATOM 854 N N . LEU A 1 110 ? -3.232 -4.421 5.797 1.00 98.12 110 LEU A N 1
ATOM 855 C CA . LEU A 1 110 ? -3.155 -5.407 6.880 1.00 98.12 110 LEU A CA 1
ATOM 856 C C . LEU A 1 110 ? -4.288 -5.253 7.895 1.00 98.12 110 LEU A C 1
ATOM 858 O O . LEU A 1 110 ? -4.885 -6.247 8.305 1.00 98.12 110 LEU A O 1
ATOM 862 N N . GLY A 1 111 ? -4.623 -4.014 8.263 1.00 98.00 111 GLY A N 1
ATOM 863 C CA . GLY A 1 111 ? -5.743 -3.731 9.152 1.00 98.00 111 GLY A CA 1
ATOM 864 C C . GLY A 1 111 ? -7.069 -4.236 8.584 1.00 98.00 111 GLY A C 1
ATOM 865 O O . GLY A 1 111 ? -7.849 -4.851 9.309 1.00 98.00 111 GLY A O 1
ATOM 866 N N . ASN A 1 112 ? -7.302 -4.061 7.279 1.00 96.38 112 ASN A N 1
ATOM 867 C CA . ASN A 1 112 ? -8.491 -4.584 6.603 1.00 96.38 112 ASN A CA 1
ATOM 868 C C . ASN A 1 112 ? -8.526 -6.121 6.613 1.00 96.38 112 ASN A C 1
ATOM 870 O O . ASN A 1 112 ? -9.547 -6.697 6.981 1.00 96.38 112 ASN A O 1
ATOM 874 N N . ILE A 1 113 ? -7.411 -6.786 6.294 1.00 96.00 113 ILE A N 1
ATOM 875 C CA . ILE A 1 113 ? -7.302 -8.257 6.327 1.00 96.00 113 ILE A CA 1
ATOM 876 C C . ILE A 1 113 ? -7.563 -8.798 7.744 1.00 96.00 113 ILE A C 1
ATOM 878 O O . ILE A 1 113 ? -8.281 -9.784 7.928 1.00 96.00 113 ILE A O 1
ATOM 882 N N . ALA A 1 114 ? -6.997 -8.161 8.772 1.00 97.56 114 ALA A N 1
ATOM 883 C CA . ALA A 1 114 ? -7.232 -8.532 10.165 1.00 97.56 114 ALA A CA 1
ATOM 884 C C . ALA A 1 114 ? -8.703 -8.334 10.562 1.00 97.56 114 ALA A C 1
ATOM 886 O O . ALA A 1 114 ? -9.305 -9.209 11.188 1.00 97.56 114 ALA A O 1
ATOM 887 N N . LEU A 1 115 ? -9.305 -7.220 10.145 1.00 95.19 115 LEU A N 1
ATOM 888 C CA . LEU A 1 115 ? -10.700 -6.885 10.406 1.00 95.19 115 LEU A CA 1
ATOM 889 C C . LEU A 1 115 ? -11.678 -7.871 9.747 1.00 95.19 115 LEU A C 1
ATOM 891 O O . LEU A 1 115 ? -12.643 -8.275 10.398 1.00 95.19 115 LEU A O 1
ATOM 895 N N . GLU A 1 116 ? -11.420 -8.290 8.505 1.00 95.12 116 GLU A N 1
ATOM 896 C CA . GLU A 1 116 ? -12.180 -9.340 7.804 1.00 95.12 116 GLU A CA 1
ATOM 897 C C . GLU A 1 116 ? -12.088 -10.690 8.525 1.00 95.12 116 GLU A C 1
ATOM 899 O O . GLU A 1 116 ? -13.084 -11.400 8.642 1.00 95.12 116 GLU A O 1
ATOM 904 N N . GLY A 1 117 ? -10.917 -11.006 9.083 1.00 95.69 117 GLY A N 1
ATOM 905 C CA . GLY A 1 117 ? -10.697 -12.186 9.919 1.00 95.69 117 GLY A CA 1
ATOM 906 C C . GLY A 1 117 ? -11.191 -12.059 11.366 1.00 95.69 117 GLY A C 1
ATOM 907 O O . GLY A 1 117 ? -10.820 -12.890 12.188 1.00 95.69 117 GLY A O 1
ATOM 908 N N . ALA A 1 118 ? -11.962 -11.018 11.708 1.00 95.75 118 ALA A N 1
ATOM 909 C CA . ALA A 1 118 ? -12.428 -10.712 13.068 1.00 95.75 118 ALA A CA 1
ATOM 910 C C . ALA A 1 118 ? -11.311 -10.543 14.129 1.00 95.75 118 ALA A C 1
ATOM 912 O O . ALA A 1 118 ? -11.564 -10.591 15.332 1.00 95.75 118 ALA A O 1
ATOM 913 N N . ARG A 1 119 ? -10.070 -10.273 13.705 1.00 97.38 119 ARG A N 1
ATOM 914 C CA . ARG A 1 119 ? -8.909 -10.008 14.572 1.00 97.38 119 ARG A CA 1
ATOM 915 C C . ARG A 1 119 ? -8.838 -8.520 14.916 1.00 97.38 119 ARG A C 1
ATOM 917 O O . ARG A 1 119 ? -7.956 -7.794 14.465 1.00 97.38 119 ARG A O 1
ATOM 924 N N . HIS A 1 120 ? -9.813 -8.039 15.688 1.00 96.56 120 HIS A N 1
ATOM 925 C CA . HIS A 1 120 ? -10.015 -6.600 15.902 1.00 96.56 120 HIS A CA 1
ATOM 926 C C . HIS A 1 120 ? -8.821 -5.889 16.559 1.00 96.56 120 HIS A C 1
ATOM 928 O O . HIS A 1 120 ? -8.497 -4.781 16.145 1.00 96.56 120 HIS A O 1
ATOM 934 N N . ASN A 1 121 ? -8.129 -6.519 17.513 1.00 97.50 121 ASN A N 1
ATOM 935 C CA . ASN A 1 121 ? -6.963 -5.911 18.171 1.00 97.50 121 ASN A CA 1
ATOM 936 C C . ASN A 1 121 ? -5.783 -5.704 17.207 1.00 97.50 121 ASN A C 1
ATOM 938 O O . ASN A 1 121 ? -5.199 -4.626 17.179 1.00 97.50 121 ASN A O 1
ATOM 942 N N . GLU A 1 122 ? -5.490 -6.698 16.368 1.00 98.00 122 GLU A N 1
ATOM 943 C CA . GLU A 1 122 ? -4.458 -6.602 15.324 1.00 98.00 122 GLU A CA 1
ATOM 944 C C . GLU A 1 122 ? -4.828 -5.538 14.279 1.00 98.00 122 GLU A C 1
ATOM 946 O O . GLU A 1 122 ? -3.993 -4.733 13.868 1.00 98.00 122 GLU A O 1
ATOM 951 N N . ALA A 1 123 ? -6.111 -5.460 13.906 1.00 98.06 123 ALA A N 1
ATOM 952 C CA . ALA A 1 123 ? -6.599 -4.407 13.022 1.00 98.06 123 ALA A CA 1
ATOM 953 C C . ALA A 1 123 ? -6.390 -3.006 13.625 1.00 98.06 123 ALA A C 1
ATOM 955 O O . ALA A 1 123 ? -5.894 -2.110 12.940 1.00 98.06 123 ALA A O 1
ATOM 956 N N . ILE A 1 124 ? -6.725 -2.819 14.909 1.00 97.94 124 ILE A N 1
ATOM 957 C CA . ILE A 1 124 ? -6.505 -1.559 15.637 1.00 97.94 124 ILE A CA 1
ATOM 958 C C . ILE A 1 124 ? -5.024 -1.182 15.615 1.00 97.94 124 ILE A C 1
ATOM 960 O O . ILE A 1 124 ? -4.704 -0.028 15.326 1.00 97.94 124 ILE A O 1
ATOM 964 N N . GLU A 1 125 ? -4.127 -2.127 15.894 1.00 98.25 125 GLU A N 1
ATOM 965 C CA . GLU A 1 125 ? -2.683 -1.887 15.882 1.00 98.25 125 GLU A CA 1
ATOM 966 C C . GLU A 1 125 ? -2.221 -1.381 14.510 1.00 98.25 125 GLU A C 1
ATOM 968 O O . GLU A 1 125 ? -1.616 -0.312 14.405 1.00 98.25 125 GLU A O 1
ATOM 973 N N . HIS A 1 126 ? -2.582 -2.089 13.440 1.00 98.25 126 HIS A N 1
ATOM 974 C CA . HIS A 1 126 ? -2.214 -1.695 12.086 1.00 98.25 126 HIS A CA 1
ATOM 975 C C . HIS A 1 126 ? -2.764 -0.323 11.688 1.00 98.25 126 HIS A C 1
ATOM 977 O O . HIS A 1 126 ? -2.007 0.509 11.182 1.00 98.25 126 HIS A O 1
ATOM 983 N N . PHE A 1 127 ? -4.040 -0.036 11.960 1.00 98.12 127 PHE A N 1
ATOM 984 C CA . PHE A 1 127 ? -4.607 1.278 11.652 1.00 98.12 127 PHE A CA 1
ATOM 985 C C . PHE A 1 127 ? -3.990 2.399 12.495 1.00 98.12 127 PHE A C 1
ATOM 987 O O . PHE A 1 127 ? -3.803 3.501 11.987 1.00 98.12 127 PHE A O 1
ATOM 994 N N . THR A 1 128 ? -3.606 2.121 13.744 1.00 97.75 128 THR A N 1
ATOM 995 C CA . THR A 1 128 ? -2.897 3.083 14.601 1.00 97.75 128 THR A CA 1
ATOM 996 C C . THR A 1 128 ? -1.538 3.445 14.006 1.00 97.75 128 THR A C 1
ATOM 998 O O . THR A 1 128 ? -1.210 4.625 13.877 1.00 97.75 128 THR A O 1
ATOM 1001 N N . VAL A 1 129 ? -0.758 2.442 13.585 1.00 97.75 129 VAL A N 1
ATOM 1002 C CA . VAL A 1 129 ? 0.533 2.668 12.917 1.00 97.75 129 VAL A CA 1
ATOM 1003 C C . VAL A 1 129 ? 0.336 3.449 11.615 1.00 97.75 129 VAL A C 1
ATOM 1005 O O . VAL A 1 129 ? 1.056 4.417 11.373 1.00 97.75 129 VAL A O 1
ATOM 1008 N N . ALA A 1 130 ? -0.675 3.100 10.813 1.00 97.44 130 ALA A N 1
ATOM 1009 C CA . ALA A 1 130 ? -0.983 3.804 9.571 1.00 97.44 130 ALA A CA 1
ATOM 1010 C C . ALA A 1 130 ? -1.362 5.278 9.790 1.00 97.44 130 ALA A C 1
ATOM 1012 O O . ALA A 1 130 ? -0.860 6.157 9.085 1.00 97.44 130 ALA A O 1
ATOM 1013 N N . ALA A 1 131 ? -2.220 5.562 10.773 1.00 95.69 131 ALA A N 1
ATOM 1014 C CA . ALA A 1 131 ? -2.630 6.920 11.123 1.00 95.69 131 ALA A CA 1
ATOM 1015 C C . ALA A 1 131 ? -1.432 7.756 11.601 1.00 95.69 131 ALA A C 1
ATOM 1017 O O . ALA A 1 131 ? -1.259 8.900 11.175 1.00 95.69 131 ALA A O 1
ATOM 1018 N N . ASN A 1 132 ? -0.557 7.164 12.419 1.00 95.50 132 ASN A N 1
ATOM 1019 C CA . ASN A 1 132 ? 0.658 7.816 12.899 1.00 95.50 132 ASN A CA 1
ATOM 1020 C C . ASN A 1 132 ? 1.646 8.121 11.769 1.00 95.50 132 ASN A C 1
ATOM 1022 O O . ASN A 1 132 ? 2.131 9.249 11.689 1.00 95.50 132 ASN A O 1
ATOM 1026 N N . ALA A 1 133 ? 1.898 7.167 10.869 1.00 95.19 133 ALA A N 1
ATOM 1027 C CA . ALA A 1 133 ? 2.737 7.389 9.691 1.00 95.19 133 ALA A CA 1
ATOM 1028 C C . ALA A 1 133 ? 2.156 8.491 8.785 1.00 95.19 133 ALA A C 1
ATOM 1030 O O . ALA A 1 133 ? 2.887 9.356 8.304 1.00 95.19 133 ALA A O 1
ATOM 1031 N N . SER A 1 134 ? 0.828 8.518 8.638 1.00 94.12 134 SER A N 1
ATOM 1032 C CA . SER A 1 134 ? 0.124 9.501 7.810 1.00 94.12 134 SER A CA 1
ATOM 1033 C C . SER A 1 134 ? 0.153 10.928 8.364 1.00 94.12 134 SER A C 1
ATOM 1035 O O . SER A 1 134 ? 0.030 11.890 7.603 1.00 94.12 134 SER A O 1
ATOM 1037 N N . ASN A 1 135 ? 0.358 11.107 9.675 1.00 91.81 135 ASN A N 1
ATOM 1038 C CA . ASN A 1 135 ? 0.456 12.437 10.287 1.00 91.81 135 ASN A CA 1
ATOM 1039 C C . ASN A 1 135 ? 1.626 13.270 9.734 1.00 91.81 135 ASN A C 1
ATOM 1041 O O . ASN A 1 135 ? 1.583 14.495 9.823 1.00 91.81 135 ASN A O 1
ATOM 1045 N N . LEU A 1 136 ? 2.644 12.631 9.151 1.00 89.56 136 LEU A N 1
ATOM 1046 C CA . LEU A 1 136 ? 3.784 13.322 8.545 1.00 89.56 136 LEU A CA 1
ATOM 1047 C C . LEU A 1 136 ? 3.434 14.024 7.229 1.00 89.56 136 LEU A C 1
ATOM 1049 O O . LEU A 1 136 ? 4.132 14.955 6.838 1.00 89.56 136 LEU A O 1
ATOM 1053 N N . PHE A 1 137 ? 2.375 13.589 6.543 1.00 89.44 137 PHE A N 1
ATOM 1054 C CA . PHE A 1 137 ? 2.120 14.016 5.169 1.00 89.44 137 PHE A CA 1
ATOM 1055 C C . PHE A 1 137 ? 0.683 14.442 4.863 1.00 89.44 137 PHE A C 1
ATOM 1057 O O . PHE A 1 137 ? 0.440 14.950 3.773 1.00 89.44 137 PHE A O 1
ATOM 1064 N N . TYR A 1 138 ? -0.268 14.303 5.792 1.00 87.31 138 TYR A N 1
ATOM 1065 C CA . TYR A 1 138 ? -1.685 14.600 5.522 1.00 87.31 138 TYR A CA 1
ATOM 1066 C C . TYR A 1 138 ? -1.981 16.051 5.091 1.00 87.31 138 TYR A C 1
ATOM 1068 O O . TYR A 1 138 ? -2.992 16.292 4.441 1.00 87.31 138 TYR A O 1
ATOM 1076 N N . LYS A 1 139 ? -1.113 17.014 5.433 1.00 85.94 139 LYS A N 1
ATOM 1077 C CA . LYS A 1 139 ? -1.223 18.427 5.009 1.00 85.94 139 LYS A CA 1
ATOM 1078 C C . LYS A 1 139 ? -0.415 18.762 3.758 1.00 85.94 139 LYS A C 1
ATOM 1080 O O . LYS A 1 139 ? -0.568 19.847 3.203 1.00 85.94 139 LYS A O 1
ATOM 1085 N N . SER A 1 140 ? 0.462 17.863 3.338 1.00 85.62 140 SER A N 1
ATOM 1086 C CA . SER A 1 140 ? 1.335 18.079 2.193 1.00 85.62 140 SER A CA 1
ATOM 1087 C C . SER A 1 140 ? 0.608 17.681 0.904 1.00 85.62 140 SER A C 1
ATOM 1089 O O . SER A 1 140 ? -0.181 16.733 0.912 1.00 85.62 140 SER A O 1
ATOM 1091 N N . PRO A 1 141 ? 0.876 18.341 -0.237 1.00 86.69 141 PRO A N 1
ATOM 1092 C CA . PRO A 1 141 ? 0.296 17.986 -1.534 1.00 86.69 141 PRO A CA 1
ATOM 1093 C C . PRO A 1 141 ? 0.937 16.711 -2.123 1.00 86.69 141 PRO A C 1
ATOM 1095 O O . PRO A 1 141 ? 1.372 16.685 -3.270 1.00 86.69 141 PRO A O 1
ATOM 1098 N N . ILE A 1 142 ? 0.989 15.626 -1.343 1.00 85.38 142 ILE A N 1
ATOM 1099 C CA . ILE A 1 142 ? 1.706 14.387 -1.680 1.00 85.38 142 ILE A CA 1
ATOM 1100 C C . ILE A 1 142 ? 1.194 13.679 -2.930 1.00 85.38 142 ILE A C 1
ATOM 1102 O O . ILE A 1 142 ? 1.938 12.940 -3.559 1.00 85.38 142 ILE A O 1
ATOM 1106 N N . HIS A 1 143 ? -0.060 13.915 -3.306 1.00 77.25 143 HIS A N 1
ATOM 1107 C CA . HIS A 1 143 ? -0.645 13.346 -4.515 1.00 77.25 143 HIS A CA 1
ATOM 1108 C C . HIS A 1 143 ? 0.020 13.876 -5.793 1.00 77.25 143 HIS A C 1
ATOM 1110 O O . HIS A 1 143 ? -0.049 13.209 -6.812 1.00 77.25 143 HIS A O 1
ATOM 1116 N N . VAL A 1 144 ? 0.660 15.051 -5.740 1.00 81.56 144 VAL A N 1
ATOM 1117 C CA . VAL A 1 144 ? 1.432 15.594 -6.867 1.00 81.56 144 VAL A CA 1
ATOM 1118 C C . VAL A 1 144 ? 2.844 15.014 -6.878 1.00 81.56 144 VAL A C 1
ATOM 1120 O O . VAL A 1 144 ? 3.368 14.692 -7.936 1.00 81.56 144 VAL A O 1
ATOM 1123 N N . THR A 1 145 ? 3.462 14.879 -5.701 1.00 86.81 145 THR A N 1
ATOM 1124 C CA . THR A 1 145 ? 4.853 14.418 -5.567 1.00 86.81 145 THR A CA 1
ATOM 1125 C C . THR A 1 145 ? 5.018 12.919 -5.802 1.00 86.81 145 THR A C 1
ATOM 1127 O O . THR A 1 145 ? 6.088 12.500 -6.221 1.00 86.81 145 THR A O 1
ATOM 1130 N N . TYR A 1 146 ? 3.983 12.129 -5.509 1.00 90.81 146 TYR A N 1
ATOM 1131 C CA . TYR A 1 146 ? 4.009 10.666 -5.577 1.00 90.81 146 TYR A CA 1
ATOM 1132 C C . TYR A 1 146 ? 2.895 10.120 -6.476 1.00 90.81 146 TYR A C 1
ATOM 1134 O O . TYR A 1 146 ? 2.288 9.080 -6.183 1.00 90.81 146 TYR A O 1
ATOM 1142 N N . ASP A 1 147 ? 2.596 10.844 -7.558 1.00 91.25 147 ASP A N 1
ATOM 1143 C CA . ASP A 1 147 ? 1.611 10.431 -8.561 1.00 91.25 147 ASP A CA 1
ATOM 1144 C C . ASP A 1 147 ? 1.993 9.081 -9.185 1.00 91.25 147 ASP A C 1
ATOM 1146 O O . ASP A 1 147 ? 1.126 8.289 -9.546 1.00 91.25 147 ASP A O 1
ATOM 1150 N N . GLU A 1 148 ? 3.280 8.725 -9.201 1.00 89.56 148 GLU A N 1
ATOM 1151 C CA . GLU A 1 148 ? 3.734 7.427 -9.686 1.00 89.56 148 GLU A CA 1
ATOM 1152 C C . GLU A 1 148 ? 3.096 6.270 -8.905 1.00 89.56 148 GLU A C 1
ATOM 1154 O O . GLU A 1 148 ? 2.733 5.269 -9.515 1.00 89.56 148 GLU A O 1
ATOM 1159 N N . PHE A 1 149 ? 2.868 6.387 -7.589 1.00 90.56 149 PHE A N 1
ATOM 1160 C CA . PHE A 1 149 ? 2.163 5.341 -6.831 1.00 90.56 149 PHE A CA 1
ATOM 1161 C C . PHE A 1 149 ? 0.662 5.312 -7.126 1.00 90.56 149 PHE A C 1
ATOM 1163 O O . PHE A 1 149 ? 0.057 4.236 -7.178 1.00 90.56 149 PHE A O 1
ATOM 1170 N N . VAL A 1 150 ? 0.056 6.476 -7.361 1.00 89.88 150 VAL A N 1
ATOM 1171 C CA . VAL A 1 150 ? -1.347 6.583 -7.782 1.00 89.88 150 VAL A CA 1
ATOM 1172 C C . VAL A 1 150 ? -1.530 5.890 -9.132 1.00 89.88 150 VAL A C 1
ATOM 1174 O O . VAL A 1 150 ? -2.429 5.066 -9.293 1.00 89.88 150 VAL A O 1
ATOM 1177 N N . VAL A 1 151 ? -0.632 6.146 -10.078 1.00 86.62 151 VAL A N 1
ATOM 1178 C CA . VAL A 1 151 ? -0.642 5.558 -11.418 1.00 86.62 151 VAL A CA 1
ATOM 1179 C C . VAL A 1 151 ? -0.316 4.060 -11.379 1.00 86.62 151 VAL A C 1
ATOM 1181 O O . VAL A 1 151 ? -1.052 3.241 -11.937 1.00 86.62 151 VAL A O 1
ATOM 1184 N N . LEU A 1 152 ? 0.762 3.672 -10.692 1.00 84.81 152 LEU A N 1
ATOM 1185 C CA . LEU A 1 152 ? 1.252 2.293 -10.658 1.00 84.81 152 LEU A CA 1
ATOM 1186 C C . LEU A 1 152 ? 0.446 1.367 -9.760 1.00 84.81 152 LEU A C 1
ATOM 1188 O O . LEU A 1 152 ? 0.574 0.152 -9.910 1.00 84.81 152 LEU A O 1
ATOM 1192 N N . PHE A 1 153 ? -0.365 1.865 -8.835 1.00 87.00 153 PHE A N 1
ATOM 1193 C CA . PHE A 1 153 ? -1.102 0.986 -7.926 1.00 87.00 153 PHE A CA 1
ATOM 1194 C C . PHE A 1 153 ? -2.560 1.393 -7.710 1.00 87.00 153 PHE A C 1
ATOM 1196 O O . PHE A 1 153 ? -3.291 0.679 -7.024 1.00 87.00 153 PHE A O 1
ATOM 1203 N N . GLY A 1 154 ? -3.023 2.485 -8.324 1.00 89.50 154 GLY A N 1
ATOM 1204 C CA . GLY A 1 154 ? -4.389 2.979 -8.142 1.00 89.50 154 GLY A CA 1
ATOM 1205 C C . GLY A 1 154 ? -4.636 3.486 -6.723 1.00 89.50 154 GLY A C 1
ATOM 1206 O O . GLY A 1 154 ? -5.746 3.351 -6.210 1.00 89.50 154 GLY A O 1
ATOM 1207 N N . TRP A 1 155 ? -3.595 3.981 -6.050 1.00 92.06 155 TRP A N 1
ATOM 1208 C CA . TRP A 1 155 ? -3.697 4.432 -4.667 1.00 92.06 155 TRP A CA 1
ATOM 1209 C C . TRP A 1 155 ? -4.439 5.759 -4.566 1.00 92.06 155 TRP A C 1
ATOM 1211 O O . TRP A 1 155 ? -4.175 6.690 -5.318 1.00 92.06 155 TRP A O 1
ATOM 1221 N N . ASP A 1 156 ? -5.325 5.870 -3.578 1.00 91.31 156 ASP A N 1
ATOM 1222 C CA . ASP A 1 156 ? -5.933 7.144 -3.204 1.00 91.31 156 ASP A CA 1
ATOM 1223 C C . ASP A 1 156 ? -5.149 7.768 -2.045 1.00 91.31 156 ASP A C 1
ATOM 1225 O O . ASP A 1 156 ? -5.484 7.622 -0.868 1.00 91.31 156 ASP A O 1
ATOM 1229 N N . LEU A 1 157 ? -4.056 8.448 -2.392 1.00 90.19 157 LEU A N 1
ATOM 1230 C CA . LEU A 1 157 ? -3.197 9.109 -1.410 1.00 90.19 157 LEU A CA 1
ATOM 1231 C C . LEU A 1 157 ? -3.901 10.270 -0.697 1.00 90.19 157 LEU A C 1
ATOM 1233 O O . LEU A 1 157 ? -3.578 10.562 0.454 1.00 90.19 157 LEU A O 1
ATOM 1237 N N . LYS A 1 158 ? -4.885 10.908 -1.347 1.00 89.56 158 LYS A N 1
ATOM 1238 C CA . LYS A 1 158 ? -5.629 12.039 -0.778 1.00 89.56 158 LYS A CA 1
ATOM 1239 C C . LYS A 1 158 ? -6.486 11.593 0.405 1.00 89.56 158 LYS A C 1
ATOM 1241 O O . LYS A 1 158 ? -6.569 12.307 1.401 1.00 89.56 158 LYS A O 1
ATOM 1246 N N . SER A 1 159 ? -7.107 10.419 0.310 1.00 90.69 159 SER A N 1
ATOM 1247 C CA . SER A 1 159 ? -7.964 9.882 1.372 1.00 90.69 159 SER A CA 1
ATOM 1248 C C . SER A 1 159 ? -7.247 8.936 2.337 1.00 90.69 159 SER A C 1
ATOM 1250 O O . SER A 1 159 ? -7.878 8.473 3.288 1.00 90.69 159 SER A O 1
ATOM 1252 N N . LEU A 1 160 ? -5.950 8.658 2.156 1.00 92.88 160 LEU A N 1
ATOM 1253 C CA . LEU A 1 160 ? -5.228 7.647 2.938 1.00 92.88 160 LEU A CA 1
ATOM 1254 C C . LEU A 1 160 ? -5.253 7.922 4.450 1.00 92.88 160 LEU A C 1
ATOM 1256 O O . LEU A 1 160 ? -5.655 7.050 5.222 1.00 92.88 160 LEU A O 1
ATOM 1260 N N . TRP A 1 161 ? -4.887 9.138 4.877 1.00 94.12 161 TRP A N 1
ATOM 1261 C CA . TRP A 1 161 ? -4.904 9.516 6.299 1.00 94.12 161 TRP A CA 1
ATOM 1262 C C . TRP A 1 161 ? -6.311 9.379 6.893 1.00 94.12 161 TRP A C 1
ATOM 1264 O O . TRP A 1 161 ? -6.494 8.800 7.965 1.00 94.12 161 TRP A O 1
ATOM 1274 N N . HIS A 1 162 ? -7.317 9.872 6.172 1.00 91.69 162 HIS A N 1
ATOM 1275 C CA . HIS A 1 162 ? -8.708 9.826 6.608 1.00 91.69 162 HIS A CA 1
ATOM 1276 C C . HIS A 1 162 ? -9.209 8.380 6.711 1.00 91.69 162 HIS A C 1
ATOM 1278 O O . HIS A 1 162 ? -9.778 7.991 7.728 1.00 91.69 162 HIS A O 1
ATOM 1284 N N . THR A 1 163 ? -8.909 7.552 5.710 1.00 92.81 163 THR A N 1
ATOM 1285 C CA . THR A 1 163 ? -9.247 6.125 5.690 1.00 92.81 163 THR A CA 1
ATOM 1286 C C . THR A 1 163 ? -8.610 5.390 6.866 1.00 92.81 163 THR A C 1
ATOM 1288 O O . THR A 1 163 ? -9.302 4.638 7.548 1.00 92.81 163 THR A O 1
ATOM 1291 N N . ALA A 1 164 ? -7.327 5.630 7.159 1.00 95.44 164 ALA A N 1
ATOM 1292 C CA . ALA A 1 164 ? -6.649 5.003 8.293 1.00 95.44 164 ALA A CA 1
ATOM 1293 C C . ALA A 1 164 ? -7.337 5.333 9.629 1.00 95.44 164 ALA A C 1
ATOM 1295 O O . ALA A 1 164 ? -7.672 4.425 10.389 1.00 95.44 164 ALA A O 1
ATOM 1296 N N . ASN A 1 165 ? -7.621 6.614 9.886 1.00 94.81 165 ASN A N 1
ATOM 1297 C CA . ASN A 1 165 ? -8.272 7.054 11.125 1.00 94.81 165 ASN A CA 1
ATOM 1298 C C . ASN A 1 165 ? -9.724 6.550 11.235 1.00 94.81 165 ASN A C 1
ATOM 1300 O O . ASN A 1 165 ? -10.148 6.080 12.293 1.00 94.81 165 ASN A O 1
ATOM 1304 N N . GLN A 1 166 ? -10.489 6.580 10.140 1.00 93.00 166 GLN A N 1
ATOM 1305 C CA . GLN A 1 166 ? -11.847 6.034 10.103 1.00 93.00 166 GLN A CA 1
ATOM 1306 C C . GLN A 1 166 ? -11.875 4.533 10.402 1.00 93.00 166 GLN A C 1
ATOM 1308 O O . GLN A 1 166 ? -12.704 4.061 11.187 1.00 93.00 166 GLN A O 1
ATOM 1313 N N . GLN A 1 167 ? -10.975 3.765 9.786 1.00 95.25 167 GLN A N 1
ATOM 1314 C CA . GLN A 1 167 ? -10.914 2.325 10.009 1.00 95.25 167 GLN A CA 1
ATOM 1315 C C . GLN A 1 167 ? -10.410 1.983 11.413 1.00 95.25 167 GLN A C 1
ATOM 1317 O O . GLN A 1 167 ? -10.930 1.047 12.017 1.00 95.25 167 GLN A O 1
ATOM 1322 N N . GLN A 1 168 ? -9.503 2.782 11.987 1.00 96.25 168 GLN A N 1
ATOM 1323 C CA . GLN A 1 168 ? -9.107 2.659 13.392 1.00 96.25 168 GLN A CA 1
ATOM 1324 C C . GLN A 1 168 ? -10.314 2.812 14.325 1.00 96.25 168 GLN A C 1
ATOM 1326 O O . GLN A 1 168 ? -10.576 1.930 15.143 1.00 96.25 168 GLN A O 1
ATOM 1331 N N . CYS A 1 169 ? -11.092 3.890 14.166 1.00 94.62 169 CYS A N 1
ATOM 1332 C CA . CYS A 1 169 ? -12.306 4.125 14.951 1.00 94.62 169 CYS A CA 1
ATOM 1333 C C . CYS A 1 169 ? -13.279 2.950 14.818 1.00 94.62 169 CYS A C 1
ATOM 1335 O O . CYS A 1 169 ? -13.820 2.455 15.805 1.00 94.62 169 CYS A O 1
ATOM 1337 N N . TYR A 1 170 ? -13.475 2.463 13.591 1.00 92.94 170 TYR A N 1
ATOM 1338 C CA . TYR A 1 170 ? -14.338 1.318 13.335 1.00 92.94 170 TYR A CA 1
ATOM 1339 C C . TYR A 1 170 ? -13.852 0.038 14.018 1.00 92.94 170 TYR A C 1
ATOM 1341 O O . TYR A 1 170 ? -14.654 -0.659 14.638 1.00 92.94 170 TYR A O 1
ATOM 1349 N N . ALA A 1 171 ? -12.559 -0.266 13.932 1.00 95.31 171 ALA A N 1
ATOM 1350 C CA . ALA A 1 171 ? -11.977 -1.433 14.577 1.00 95.31 171 ALA A CA 1
ATOM 1351 C C . ALA A 1 171 ? -12.096 -1.343 16.110 1.00 95.31 171 ALA A C 1
ATOM 1353 O O . ALA A 1 171 ? -12.459 -2.332 16.744 1.00 95.31 171 ALA A O 1
ATOM 1354 N N . LEU A 1 172 ? -11.916 -0.150 16.693 1.00 95.56 172 LEU A N 1
ATOM 1355 C CA . LEU A 1 172 ? -12.143 0.112 18.121 1.00 95.56 172 LEU A CA 1
ATOM 1356 C C . LEU A 1 172 ? -13.599 -0.145 18.532 1.00 95.56 172 LEU A C 1
ATOM 1358 O O . LEU A 1 172 ? -13.840 -0.823 19.530 1.00 95.56 172 LEU A O 1
ATOM 1362 N N . PHE A 1 173 ? -14.573 0.324 17.744 1.00 92.75 173 PHE A N 1
ATOM 1363 C CA . PHE A 1 173 ? -15.987 0.011 17.979 1.00 92.75 173 PHE A CA 1
ATOM 1364 C C . PHE A 1 173 ? -16.262 -1.494 17.904 1.00 92.75 173 PHE A C 1
ATOM 1366 O O . PHE A 1 173 ? -16.977 -2.030 18.747 1.00 92.75 173 PHE A O 1
ATOM 1373 N N . ARG A 1 174 ? -15.684 -2.190 16.918 1.00 93.31 174 ARG A N 1
ATOM 1374 C CA . ARG A 1 174 ? -15.842 -3.645 16.758 1.00 93.31 174 ARG A CA 1
ATOM 1375 C C . ARG A 1 174 ? -15.216 -4.444 17.900 1.00 93.31 174 ARG A C 1
ATOM 1377 O O . ARG A 1 174 ? -15.759 -5.481 18.259 1.00 93.31 174 ARG A O 1
ATOM 1384 N N . ALA A 1 175 ? -14.139 -3.942 18.497 1.00 95.50 175 ALA A N 1
ATOM 1385 C CA . ALA A 1 175 ? -13.524 -4.522 19.687 1.00 95.50 175 ALA A CA 1
ATOM 1386 C C . ALA A 1 175 ? -14.284 -4.216 20.996 1.00 95.50 175 ALA A C 1
ATOM 1388 O O . ALA A 1 175 ? -13.894 -4.712 22.048 1.00 95.50 175 ALA A O 1
ATOM 1389 N N . GLY A 1 176 ? -15.342 -3.391 20.966 1.00 94.38 176 GLY A N 1
ATOM 1390 C CA . GLY A 1 176 ? -16.065 -2.950 22.168 1.00 94.38 176 GLY A CA 1
ATOM 1391 C C . GLY A 1 176 ? -15.371 -1.823 22.948 1.00 94.38 176 GLY A C 1
ATOM 1392 O O . GLY A 1 176 ? -15.829 -1.435 24.021 1.00 94.38 176 GLY A O 1
ATOM 1393 N N . SER A 1 177 ? -14.298 -1.245 22.404 1.00 95.75 177 SER A N 1
ATOM 1394 C CA . SER A 1 177 ? -13.503 -0.179 23.027 1.00 95.75 177 SER A CA 1
ATOM 1395 C C . SER A 1 177 ? -14.093 1.210 22.752 1.00 95.75 177 SER A C 1
ATOM 1397 O O . SER A 1 177 ? -13.435 2.082 22.183 1.00 95.75 177 SER A O 1
ATOM 1399 N N . PHE A 1 178 ? -15.349 1.434 23.153 1.00 93.00 178 PHE A N 1
ATOM 1400 C CA . PHE A 1 178 ? -16.116 2.647 22.819 1.00 93.00 178 PHE A CA 1
ATOM 1401 C C . PHE A 1 178 ? -15.438 3.951 23.251 1.00 93.00 178 PHE A C 1
ATOM 1403 O O . PHE A 1 178 ? -15.406 4.904 22.476 1.00 93.00 178 PHE A O 1
ATOM 1410 N N . LYS A 1 179 ? -14.868 3.994 24.463 1.00 95.69 179 LYS A N 1
ATOM 1411 C CA . LYS A 1 179 ? -14.171 5.184 24.977 1.00 95.69 179 LYS A CA 1
ATOM 1412 C C . LYS A 1 179 ? -13.012 5.588 24.059 1.00 95.69 179 LYS A C 1
ATOM 1414 O O . LYS A 1 179 ? -12.971 6.720 23.592 1.00 95.69 179 LYS A O 1
ATOM 1419 N N . ALA A 1 180 ? -12.142 4.633 23.732 1.00 95.12 180 ALA A N 1
ATOM 1420 C CA . ALA A 1 180 ? -11.007 4.857 22.842 1.00 95.12 180 ALA A CA 1
ATOM 1421 C C . ALA A 1 180 ? -11.451 5.218 21.415 1.00 95.12 180 ALA A C 1
ATOM 1423 O O . ALA A 1 180 ? -10.824 6.051 20.764 1.00 95.12 180 ALA A O 1
ATOM 1424 N N . ALA A 1 181 ? -12.552 4.632 20.928 1.00 92.94 181 ALA A N 1
ATOM 1425 C CA . ALA A 1 181 ? -13.122 5.000 19.634 1.00 92.94 181 ALA A CA 1
ATOM 1426 C C . ALA A 1 181 ? -13.544 6.477 19.611 1.00 92.94 181 ALA A C 1
ATOM 1428 O O . ALA A 1 181 ? -13.180 7.194 18.684 1.00 92.94 181 ALA A O 1
ATOM 1429 N N . VAL A 1 182 ? -14.257 6.949 20.641 1.00 91.25 182 VAL A N 1
ATOM 1430 C CA . VAL A 1 182 ? -14.684 8.354 20.760 1.00 91.25 182 VAL A CA 1
ATOM 1431 C C . VAL A 1 182 ? -13.483 9.298 20.849 1.00 91.25 182 VAL A C 1
ATOM 1433 O O . VAL A 1 182 ? -13.459 10.299 20.137 1.00 91.25 182 VAL A O 1
ATOM 1436 N N . GLU A 1 183 ? -12.472 8.965 21.653 1.00 94.06 183 GLU A N 1
ATOM 1437 C CA . GLU A 1 183 ? -11.239 9.758 21.778 1.00 94.06 183 GLU A CA 1
ATOM 1438 C C . GLU A 1 183 ? -10.490 9.862 20.437 1.00 94.06 183 GLU A C 1
ATOM 1440 O O . GLU A 1 183 ? -10.075 10.949 20.030 1.00 94.06 183 GLU A O 1
ATOM 1445 N N . SER A 1 184 ? -10.379 8.752 19.699 1.00 92.88 184 SER A N 1
ATOM 1446 C CA . SER A 1 184 ? -9.785 8.728 18.355 1.00 92.88 184 SER A CA 1
ATOM 1447 C C . SER A 1 184 ? -10.586 9.589 17.364 1.00 92.88 184 SER A C 1
ATOM 1449 O O . SER A 1 184 ? -10.003 10.391 16.631 1.00 92.88 184 SER A O 1
ATOM 1451 N N . CYS A 1 185 ? -11.923 9.516 17.400 1.00 91.25 1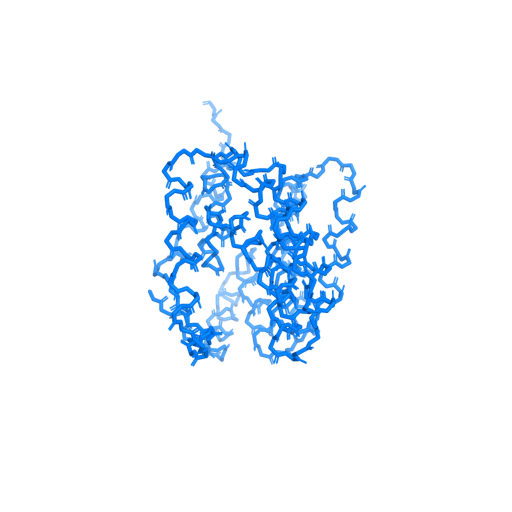85 CYS A N 1
ATOM 1452 C CA . CYS A 1 185 ? -12.798 10.352 16.572 1.00 91.25 185 CYS A CA 1
ATOM 1453 C C . CYS A 1 185 ? -12.616 11.846 16.866 1.00 91.25 185 CYS A C 1
ATOM 1455 O O . CYS A 1 185 ? -12.534 12.650 15.939 1.00 91.25 185 CYS A O 1
ATOM 1457 N N . GLN A 1 186 ? -12.564 12.222 18.146 1.00 91.88 186 GLN A N 1
ATOM 1458 C CA . GLN A 1 186 ? -12.367 13.607 18.576 1.00 91.88 186 GLN A CA 1
ATOM 1459 C C . GLN A 1 186 ? -11.008 14.134 18.114 1.00 91.88 186 GLN A C 1
ATOM 1461 O O . GLN A 1 186 ? -10.956 15.160 17.441 1.00 91.88 186 GLN A O 1
ATOM 1466 N N . SER A 1 187 ? -9.934 13.370 18.342 1.00 92.38 187 SER A N 1
ATOM 1467 C CA . SER A 1 187 ? -8.591 13.745 17.886 1.00 92.38 187 SER A CA 1
ATOM 1468 C C . SER A 1 187 ? -8.513 13.952 16.369 1.00 92.38 187 SER A C 1
ATOM 1470 O O . SER A 1 187 ? -7.793 14.831 15.894 1.00 92.38 187 SER A O 1
ATOM 1472 N N . MET A 1 188 ? -9.255 13.152 15.599 1.00 92.00 188 MET A N 1
ATOM 1473 C CA . MET A 1 188 ? -9.365 13.314 14.151 1.00 92.00 188 MET A CA 1
ATOM 1474 C C . MET A 1 188 ? -10.109 14.603 13.785 1.00 92.00 188 MET A C 1
ATOM 1476 O O . MET A 1 188 ? -9.609 15.367 12.963 1.00 92.00 188 MET A O 1
ATOM 1480 N N . MET A 1 189 ? -11.266 14.863 14.410 1.00 89.69 189 MET A N 1
ATOM 1481 C CA . MET A 1 189 ? -12.057 16.079 14.182 1.00 89.69 189 MET A CA 1
ATOM 1482 C C . MET A 1 189 ? -11.265 17.350 14.493 1.00 89.69 189 MET A C 1
ATOM 1484 O O . MET A 1 189 ? -11.396 18.327 13.765 1.00 89.69 189 MET A O 1
ATOM 1488 N N . ASP A 1 190 ? -10.408 17.335 15.510 1.00 92.69 190 ASP A N 1
ATOM 1489 C CA . ASP A 1 190 ? -9.607 18.504 15.891 1.00 92.69 190 ASP A CA 1
ATOM 1490 C C . ASP A 1 190 ? -8.521 18.864 14.858 1.00 92.69 190 ASP A C 1
ATOM 1492 O O . ASP A 1 190 ? -8.026 19.991 14.843 1.00 92.69 190 ASP A O 1
ATOM 1496 N N . LYS A 1 191 ? -8.135 17.925 13.982 1.00 89.69 191 LYS A N 1
ATOM 1497 C CA . LYS A 1 191 ? -7.027 18.096 13.020 1.00 89.69 191 LYS A CA 1
ATOM 1498 C C . LYS A 1 191 ? -7.461 18.480 11.605 1.00 89.69 191 LYS A C 1
ATOM 1500 O O . LYS A 1 191 ? -6.603 18.897 10.823 1.00 89.69 191 LYS A O 1
ATOM 1505 N N . ILE A 1 192 ? -8.739 18.317 11.272 1.00 89.50 192 ILE A N 1
ATOM 1506 C CA . ILE A 1 192 ? -9.280 18.502 9.917 1.00 89.50 192 ILE A CA 1
ATOM 1507 C C . ILE A 1 192 ? -10.089 19.796 9.781 1.00 89.50 192 ILE A C 1
ATOM 1509 O O . ILE A 1 192 ? -10.590 20.344 10.768 1.00 89.50 192 ILE A O 1
ATOM 1513 N N . ASP A 1 193 ? -10.209 20.285 8.547 1.00 90.69 193 ASP A N 1
ATOM 1514 C CA . ASP A 1 193 ? -11.041 21.444 8.214 1.00 90.69 193 ASP A CA 1
ATOM 1515 C C . ASP A 1 193 ? -12.551 21.142 8.331 1.00 90.69 193 ASP A C 1
ATOM 1517 O O . ASP A 1 193 ? -12.971 19.999 8.525 1.00 90.69 193 ASP A O 1
ATOM 1521 N N . GLU A 1 194 ? -13.383 22.188 8.277 1.00 90.50 194 GLU A N 1
ATOM 1522 C CA . GLU A 1 194 ? -14.839 22.058 8.443 1.00 90.50 194 GLU A CA 1
ATOM 1523 C C . GLU A 1 194 ? -15.510 21.240 7.329 1.00 90.50 194 GLU A C 1
ATOM 1525 O O . GLU A 1 194 ? -16.474 20.521 7.608 1.00 90.50 194 GLU A O 1
ATOM 1530 N N . ASP A 1 195 ? -14.975 21.272 6.108 1.00 87.44 195 ASP A N 1
ATOM 1531 C CA . ASP A 1 195 ? -15.505 20.492 4.987 1.00 87.44 195 ASP A CA 1
ATOM 1532 C C . ASP A 1 195 ? -15.282 18.991 5.239 1.00 87.44 195 ASP A C 1
ATOM 1534 O O . ASP A 1 195 ? -16.217 18.188 5.187 1.00 87.44 195 ASP A O 1
ATOM 1538 N N . MET A 1 196 ? -14.071 18.606 5.649 1.00 84.56 196 MET A N 1
ATOM 1539 C CA . MET A 1 196 ? -13.750 17.232 6.039 1.00 84.56 196 MET A CA 1
ATOM 1540 C C . MET A 1 196 ? -14.516 16.784 7.294 1.00 84.56 196 MET A C 1
ATOM 1542 O O . MET A 1 196 ? -14.898 15.614 7.399 1.00 84.56 196 MET A O 1
ATOM 1546 N N . LYS A 1 197 ? -14.785 17.685 8.254 1.00 88.19 197 LYS A N 1
ATOM 1547 C CA . LYS A 1 197 ? -15.655 17.372 9.407 1.00 88.19 197 LYS A CA 1
ATOM 1548 C C . LYS A 1 197 ? -17.063 17.010 8.953 1.00 88.19 197 LYS A C 1
ATOM 1550 O O . LYS A 1 197 ? -17.658 16.096 9.530 1.00 88.19 197 LYS A O 1
ATOM 1555 N N . ALA A 1 198 ? -17.608 17.711 7.958 1.00 87.94 198 ALA A N 1
ATOM 1556 C CA . ALA A 1 198 ? -18.929 17.409 7.420 1.00 87.94 198 ALA A CA 1
ATOM 1557 C C . ALA A 1 198 ? -18.966 15.997 6.811 1.00 87.94 198 ALA A C 1
ATOM 1559 O O . ALA A 1 198 ? -19.837 15.203 7.181 1.00 87.94 198 ALA A O 1
ATOM 1560 N N . ASP A 1 199 ? -17.972 15.641 5.993 1.00 83.31 199 ASP A N 1
ATOM 1561 C CA . ASP A 1 199 ? -17.839 14.300 5.407 1.00 83.31 199 ASP A CA 1
ATOM 1562 C C . ASP A 1 199 ? -17.721 13.204 6.478 1.00 83.31 199 ASP A C 1
ATOM 1564 O O . ASP A 1 199 ? -18.395 12.167 6.418 1.00 83.31 199 ASP A O 1
ATOM 1568 N N . LEU A 1 200 ? -16.918 13.449 7.517 1.00 83.00 200 LEU A N 1
ATOM 1569 C CA . LEU A 1 200 ? -16.749 12.517 8.628 1.00 83.00 200 LEU A CA 1
ATOM 1570 C C . LEU A 1 200 ? -18.066 12.308 9.402 1.00 83.00 200 LEU A C 1
ATOM 1572 O O . LEU A 1 200 ? -18.428 11.174 9.728 1.00 83.00 200 LEU A O 1
ATOM 1576 N N . ARG A 1 201 ? -18.832 13.377 9.662 1.00 83.56 201 ARG A N 1
ATOM 1577 C CA . ARG A 1 201 ? -20.158 13.292 10.310 1.00 83.56 201 ARG A CA 1
ATOM 1578 C C . ARG A 1 201 ? -21.149 12.487 9.463 1.00 83.56 201 ARG A C 1
ATOM 1580 O O . ARG A 1 201 ? -21.897 11.664 10.003 1.00 83.56 201 ARG A O 1
ATOM 1587 N N . VAL A 1 202 ? -21.143 12.674 8.142 1.00 86.19 202 VAL A N 1
ATOM 1588 C CA . VAL A 1 202 ? -21.966 11.882 7.211 1.00 86.19 202 VAL A CA 1
ATOM 1589 C C . VAL A 1 202 ? -21.600 10.401 7.299 1.00 86.19 202 VAL A C 1
ATOM 1591 O O . VAL A 1 202 ? -22.481 9.547 7.403 1.00 86.19 202 VAL A O 1
ATOM 1594 N N . TRP A 1 203 ? -20.311 10.077 7.351 1.00 80.81 203 TRP A N 1
ATOM 1595 C CA . TRP A 1 203 ? -19.859 8.697 7.496 1.00 80.81 203 TRP A CA 1
ATOM 1596 C C . TRP A 1 203 ? -20.366 8.035 8.786 1.00 80.81 203 TRP A C 1
ATOM 1598 O O . TRP A 1 203 ? -20.933 6.940 8.728 1.00 80.81 203 TRP A O 1
ATOM 1608 N N . PHE A 1 204 ? -20.252 8.708 9.938 1.00 77.44 204 PHE A N 1
ATOM 1609 C CA . PHE A 1 204 ? -20.752 8.178 11.216 1.00 77.44 204 PHE A CA 1
ATOM 1610 C C . PHE A 1 204 ? -22.268 7.946 11.204 1.00 77.44 204 PHE A C 1
ATOM 1612 O O . PHE A 1 204 ? -22.747 6.914 11.684 1.00 77.44 204 PHE A O 1
ATOM 1619 N N . THR A 1 205 ? -23.032 8.872 10.621 1.00 78.94 205 THR A N 1
ATOM 1620 C CA . THR A 1 205 ? -24.500 8.769 10.561 1.00 78.94 205 THR A CA 1
ATOM 1621 C C . THR A 1 205 ? -24.984 7.696 9.585 1.00 78.94 205 THR A C 1
ATOM 1623 O O . THR A 1 205 ? -25.964 7.007 9.870 1.00 78.94 205 THR A O 1
ATOM 1626 N N . LEU A 1 206 ? -24.297 7.501 8.455 1.00 76.44 206 LEU A N 1
ATOM 1627 C CA . LEU A 1 206 ? -24.615 6.434 7.502 1.00 76.44 206 LEU A CA 1
ATOM 1628 C C . LEU A 1 206 ? -24.306 5.047 8.072 1.00 76.44 206 LEU A C 1
ATOM 1630 O O . LEU A 1 206 ? -25.065 4.103 7.838 1.00 76.44 206 LEU A O 1
ATOM 1634 N N . ARG A 1 207 ? -23.216 4.912 8.838 1.00 66.19 207 ARG A N 1
ATOM 1635 C CA . ARG A 1 207 ? -22.808 3.622 9.407 1.00 66.19 207 ARG A CA 1
ATOM 1636 C C . ARG A 1 207 ? -23.651 3.201 10.609 1.00 66.19 207 ARG A C 1
ATOM 1638 O O . ARG A 1 207 ? -23.880 2.006 10.762 1.00 66.19 207 ARG A O 1
ATOM 1645 N N . SER A 1 208 ? -24.176 4.141 11.404 1.00 54.69 208 SER A N 1
ATOM 1646 C CA . SER A 1 208 ? -25.105 3.789 12.494 1.00 54.69 208 SER A CA 1
ATOM 1647 C C . SER A 1 208 ? -26.434 3.221 11.976 1.00 54.69 208 SER A C 1
ATOM 1649 O O . SER A 1 208 ? -27.078 2.437 12.666 1.00 54.69 208 SER A O 1
ATOM 1651 N N . LYS A 1 209 ? -26.816 3.563 10.736 1.00 54.03 209 LYS A N 1
ATOM 1652 C CA . LYS A 1 209 ? -28.059 3.112 10.088 1.00 54.03 209 LYS A CA 1
ATOM 1653 C C . LYS A 1 209 ? -27.925 1.813 9.291 1.00 54.03 209 LYS A C 1
ATOM 1655 O O . LYS A 1 209 ? -28.942 1.228 8.929 1.00 54.03 209 LYS A O 1
ATOM 1660 N N . ARG A 1 210 ? -26.705 1.357 8.993 1.00 45.19 210 ARG A N 1
ATOM 1661 C CA . ARG A 1 210 ? -26.454 0.123 8.233 1.00 45.19 210 ARG A CA 1
ATOM 1662 C C . ARG A 1 210 ? -25.620 -0.846 9.061 1.00 45.19 210 ARG A C 1
ATOM 1664 O O . ARG A 1 210 ? -24.393 -0.873 8.965 1.00 45.19 210 ARG A O 1
ATOM 1671 N N . SER A 1 211 ? -26.294 -1.696 9.834 1.00 41.62 211 SER A N 1
ATOM 1672 C CA . SER A 1 211 ? -25.725 -2.995 10.173 1.00 41.62 211 SER A CA 1
ATOM 1673 C C . SER A 1 211 ? -25.502 -3.769 8.867 1.00 41.62 211 SER A C 1
ATOM 1675 O O . SER A 1 211 ? -26.435 -4.028 8.121 1.00 41.62 211 SER A O 1
ATOM 1677 N N . LEU A 1 212 ? -24.235 -4.098 8.595 1.00 43.88 212 LEU A N 1
ATOM 1678 C CA . LEU A 1 212 ? -23.790 -5.143 7.664 1.00 43.88 212 LEU A CA 1
ATOM 1679 C C . LEU A 1 212 ? -24.311 -5.036 6.220 1.00 43.88 212 LEU A C 1
ATOM 1681 O O . LEU A 1 212 ? -25.293 -5.669 5.867 1.00 43.88 212 LEU A O 1
ATOM 1685 N N . CYS A 1 213 ? -23.583 -4.307 5.372 1.00 33.19 213 CYS A N 1
ATOM 1686 C CA . CYS A 1 213 ? -23.221 -4.741 4.013 1.00 33.19 213 CYS A CA 1
ATOM 1687 C C . CYS A 1 213 ? -22.505 -3.590 3.306 1.00 33.19 213 CYS A C 1
ATOM 1689 O O . CYS A 1 213 ? -23.143 -2.592 3.010 1.00 33.19 213 CYS A O 1
ATOM 1691 N N . PHE A 1 214 ? -21.209 -3.721 3.019 1.00 36.75 214 PHE A N 1
ATOM 1692 C CA . PHE A 1 214 ? -20.671 -3.435 1.683 1.00 36.75 214 PHE A CA 1
ATOM 1693 C C . PHE A 1 214 ? -19.321 -4.157 1.511 1.00 36.75 214 PHE A C 1
ATOM 1695 O O . PHE A 1 214 ? -18.567 -4.255 2.482 1.00 36.75 214 PHE A O 1
ATOM 1702 N N . PRO A 1 215 ? -19.026 -4.692 0.312 1.00 35.19 215 PRO A N 1
ATOM 1703 C CA . PRO A 1 215 ? -17.861 -5.512 0.044 1.00 35.19 215 PRO A CA 1
ATOM 1704 C C . PRO A 1 215 ? -16.725 -4.636 -0.488 1.00 35.19 215 PRO A C 1
ATOM 1706 O O . PRO A 1 215 ? -16.793 -4.142 -1.611 1.00 35.19 215 PRO A O 1
ATOM 1709 N N . TRP A 1 216 ? -15.642 -4.510 0.272 1.00 35.19 216 TRP A N 1
ATOM 1710 C CA . TRP A 1 216 ? -14.351 -4.123 -0.294 1.00 35.19 216 TRP A CA 1
ATOM 1711 C C . TRP A 1 216 ? -13.715 -5.357 -0.943 1.00 35.19 216 TRP A C 1
ATOM 1713 O O . TRP A 1 216 ? -12.677 -5.846 -0.521 1.00 35.19 216 TRP A O 1
ATOM 1723 N N . ARG A 1 217 ? -14.360 -5.904 -1.984 1.00 33.91 217 ARG A N 1
ATOM 1724 C CA . ARG A 1 217 ? -13.631 -6.760 -2.925 1.00 33.91 217 ARG A CA 1
ATOM 1725 C C . ARG A 1 217 ? -12.755 -5.841 -3.752 1.00 33.91 217 ARG A C 1
ATOM 1727 O O . ARG A 1 217 ? -13.250 -4.852 -4.286 1.00 33.91 217 ARG A O 1
ATOM 1734 N N . TRP A 1 218 ? -11.480 -6.195 -3.849 1.00 40.69 218 TRP A N 1
ATOM 1735 C CA . TRP A 1 218 ? -10.533 -5.654 -4.813 1.00 40.69 218 TRP A CA 1
ATOM 1736 C C . TRP A 1 218 ? -11.231 -5.430 -6.161 1.00 40.69 218 TRP A C 1
ATOM 1738 O O . TRP A 1 218 ? -11.538 -6.378 -6.878 1.00 40.69 218 TRP A O 1
ATOM 1748 N N . CYS A 1 219 ? -11.550 -4.173 -6.461 1.00 31.41 219 CYS A N 1
ATOM 1749 C CA . CYS A 1 219 ? -12.185 -3.763 -7.707 1.00 31.41 219 CYS A CA 1
ATOM 1750 C C . CYS A 1 219 ? -11.578 -2.419 -8.134 1.00 31.41 219 CYS A C 1
ATOM 1752 O O . CYS A 1 219 ? -12.199 -1.363 -8.109 1.00 31.41 219 CYS A O 1
ATOM 1754 N N . THR A 1 220 ? -10.278 -2.476 -8.420 1.00 38.84 220 THR A N 1
ATOM 1755 C CA . THR A 1 220 ? -9.709 -2.066 -9.708 1.00 38.84 220 THR A CA 1
ATOM 1756 C C . THR A 1 220 ? -10.379 -0.848 -10.378 1.00 38.84 220 THR A C 1
ATOM 1758 O O . THR A 1 220 ? -11.357 -0.986 -11.116 1.00 38.84 220 THR A O 1
ATOM 1761 N N . ARG A 1 221 ? -9.801 0.347 -10.180 1.00 34.97 221 ARG A N 1
ATOM 1762 C CA . ARG A 1 221 ? -10.228 1.605 -10.816 1.00 34.97 221 ARG A CA 1
ATOM 1763 C C . ARG A 1 221 ? -9.035 2.530 -11.128 1.00 34.97 221 ARG A C 1
ATOM 1765 O O . ARG A 1 221 ? -8.643 3.282 -10.255 1.00 34.97 221 ARG A O 1
ATOM 1772 N N . SER A 1 222 ? -8.523 2.525 -12.365 1.00 37.78 222 SER A N 1
ATOM 1773 C CA . SER A 1 222 ? -8.025 3.688 -13.151 1.00 37.78 222 SER A CA 1
ATOM 1774 C C . SER A 1 222 ? -7.353 3.258 -14.477 1.00 37.78 222 SER A C 1
ATOM 1776 O O . SER A 1 222 ? -6.927 2.125 -14.652 1.00 37.78 222 SER A O 1
ATOM 1778 N N . GLU A 1 223 ? -7.409 4.115 -15.501 1.00 30.59 223 GLU A N 1
ATOM 1779 C CA . GLU A 1 223 ? -7.043 3.844 -16.904 1.00 30.59 223 GLU A CA 1
ATOM 1780 C C . GLU A 1 223 ? -5.854 4.696 -17.349 1.00 30.59 223 GLU A C 1
ATOM 1782 O O . GLU A 1 223 ? -5.825 5.879 -17.023 1.00 30.59 223 GLU A O 1
ATOM 1787 N N . ARG A 1 224 ? -4.997 4.096 -18.193 1.00 41.06 224 ARG A N 1
ATOM 1788 C CA . ARG A 1 224 ? -3.789 4.621 -18.866 1.00 41.06 224 ARG A CA 1
ATOM 1789 C C . ARG A 1 224 ? -2.573 4.831 -17.965 1.00 41.06 224 ARG A C 1
ATOM 1791 O O . ARG A 1 224 ? -2.712 5.375 -16.882 1.00 41.06 224 ARG A O 1
ATOM 1798 N N . LEU A 1 225 ? -1.408 4.441 -18.512 1.00 41.91 225 LEU A N 1
ATOM 1799 C CA . LEU A 1 225 ? -0.042 4.981 -18.333 1.00 41.91 225 LEU A CA 1
ATOM 1800 C C . LEU A 1 225 ? 1.013 3.861 -18.229 1.00 41.91 225 LEU A C 1
ATOM 1802 O O . LEU A 1 225 ? 1.515 3.556 -17.157 1.00 41.91 225 LEU A O 1
ATOM 1806 N N . LEU A 1 226 ? 1.376 3.279 -19.376 1.00 39.69 226 LEU A N 1
ATOM 1807 C CA . LEU A 1 226 ? 2.682 2.621 -19.566 1.00 39.69 226 LEU A CA 1
ATOM 1808 C C . LEU A 1 226 ? 3.567 3.377 -20.577 1.00 39.69 226 LEU A C 1
ATOM 1810 O O . LEU A 1 226 ? 4.776 3.231 -20.562 1.00 39.69 226 LEU A O 1
ATOM 1814 N N . VAL A 1 227 ? 2.996 4.286 -21.378 1.00 42.56 227 VAL A N 1
ATOM 1815 C CA . VAL A 1 227 ? 3.739 5.068 -22.391 1.00 42.56 227 VAL A CA 1
ATOM 1816 C C . VAL A 1 227 ? 4.408 6.328 -21.807 1.00 42.56 227 VAL A C 1
ATOM 1818 O O . VAL A 1 227 ? 5.335 6.874 -22.395 1.00 42.56 227 VAL A O 1
ATOM 1821 N N . LYS A 1 228 ? 3.971 6.797 -20.629 1.00 39.75 228 LYS A N 1
ATOM 1822 C CA . LYS A 1 228 ? 4.513 8.015 -19.987 1.00 39.75 228 LYS A CA 1
ATOM 1823 C C . LYS A 1 228 ? 5.729 7.742 -19.090 1.00 39.75 228 LYS A C 1
ATOM 1825 O O 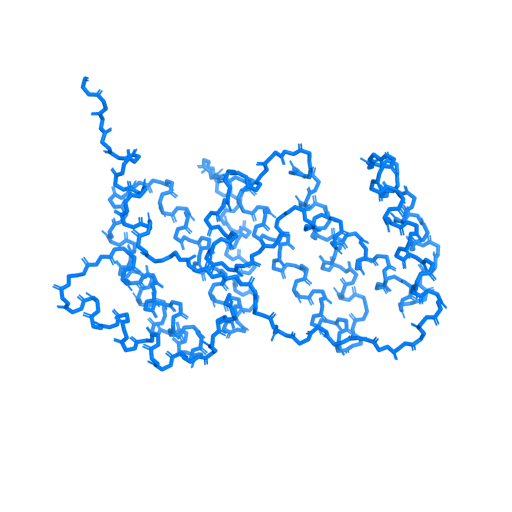. LYS A 1 228 ? 6.530 8.640 -18.857 1.00 39.75 228 LYS A O 1
ATOM 1830 N N . PHE A 1 229 ? 5.888 6.496 -18.638 1.00 40.94 229 PHE A N 1
ATOM 1831 C CA . PHE A 1 229 ? 6.969 6.091 -17.735 1.00 40.94 229 PHE A CA 1
ATOM 1832 C C . PHE A 1 229 ? 8.346 6.178 -18.414 1.00 40.94 229 PHE A C 1
ATOM 1834 O O . PHE A 1 229 ? 9.288 6.707 -17.829 1.00 40.94 229 PHE A O 1
ATOM 1841 N N . ASP A 1 230 ? 8.427 5.786 -19.689 1.00 38.38 230 ASP A N 1
ATOM 1842 C CA . ASP A 1 230 ? 9.652 5.897 -20.493 1.00 38.38 230 ASP A CA 1
ATOM 1843 C C . ASP A 1 230 ? 9.948 7.324 -20.973 1.00 38.38 230 ASP A C 1
ATOM 1845 O O . ASP A 1 230 ? 11.027 7.579 -21.486 1.00 38.38 230 ASP A O 1
ATOM 1849 N N . THR A 1 231 ? 9.021 8.278 -20.831 1.00 41.59 231 THR A N 1
ATOM 1850 C CA . THR A 1 231 ? 9.253 9.672 -21.249 1.00 41.59 231 THR A CA 1
ATOM 1851 C C . THR A 1 231 ? 9.574 10.587 -20.069 1.00 41.59 231 THR A C 1
ATOM 1853 O O . THR A 1 231 ? 10.482 11.405 -20.177 1.00 41.59 231 THR A O 1
ATOM 1856 N N . GLU A 1 232 ? 8.925 10.446 -18.911 1.00 38.09 232 GLU A N 1
ATOM 1857 C CA . GLU A 1 232 ? 9.153 11.350 -17.766 1.00 38.09 232 GLU A CA 1
ATOM 1858 C C . GLU A 1 232 ? 10.434 11.039 -16.967 1.00 38.09 232 GLU A C 1
ATOM 1860 O O . GLU A 1 232 ? 11.097 11.968 -16.489 1.00 38.09 232 GLU A O 1
ATOM 1865 N N . ILE A 1 233 ? 10.870 9.773 -16.911 1.00 42.97 233 ILE A N 1
ATOM 1866 C CA . ILE A 1 233 ? 12.187 9.426 -16.346 1.00 42.97 233 ILE A CA 1
ATOM 1867 C C . ILE A 1 233 ? 13.302 9.952 -17.259 1.00 42.97 233 ILE A C 1
ATOM 1869 O O . ILE A 1 233 ? 14.281 10.520 -16.786 1.00 42.97 233 ILE A O 1
ATOM 1873 N N . THR A 1 234 ? 13.132 9.882 -18.580 1.00 41.06 234 THR A N 1
ATOM 1874 C CA . THR A 1 234 ? 14.133 10.410 -19.517 1.00 41.06 234 THR A CA 1
ATOM 1875 C C . THR A 1 234 ? 14.169 11.943 -19.527 1.00 41.06 234 THR A C 1
ATOM 1877 O O . THR A 1 234 ? 15.250 12.518 -19.625 1.00 41.06 234 THR A O 1
ATOM 1880 N N . PHE A 1 235 ? 13.035 12.634 -19.352 1.00 34.47 235 PHE A N 1
ATOM 1881 C CA . PHE A 1 235 ? 12.985 14.107 -19.331 1.00 34.47 235 PHE A CA 1
ATOM 1882 C C . PHE A 1 235 ? 13.524 14.748 -18.043 1.00 34.47 235 PHE A C 1
ATOM 1884 O O . PHE A 1 235 ? 13.973 15.894 -18.082 1.00 34.47 235 PHE A O 1
ATOM 1891 N N . SER A 1 236 ? 13.523 14.033 -16.917 1.00 37.91 236 SER A N 1
ATOM 1892 C CA . SER A 1 236 ? 14.130 14.508 -15.663 1.00 37.91 236 SER A CA 1
ATOM 1893 C C . SER A 1 236 ? 15.643 14.246 -15.572 1.00 37.91 236 SER A C 1
ATOM 1895 O O . SER A 1 236 ? 16.293 14.754 -14.660 1.00 37.91 236 SER A O 1
ATOM 1897 N N . LEU A 1 237 ? 16.216 13.528 -16.549 1.00 40.56 237 LEU A N 1
ATOM 1898 C CA . LEU A 1 237 ? 17.628 13.124 -16.595 1.00 40.56 237 LEU A CA 1
ATOM 1899 C C . LEU A 1 237 ? 18.457 13.819 -17.696 1.00 40.56 237 LEU A C 1
ATOM 1901 O O . LEU A 1 237 ? 19.647 13.535 -17.833 1.00 40.56 237 LEU A O 1
ATOM 1905 N N . VAL A 1 238 ? 17.883 14.755 -18.466 1.00 34.19 238 VAL A N 1
ATOM 1906 C CA . VAL A 1 238 ? 18.655 15.588 -19.408 1.00 34.19 238 VAL A CA 1
ATOM 1907 C C . VAL A 1 238 ? 19.142 16.853 -18.687 1.00 34.19 238 VAL A C 1
ATOM 1909 O O . VAL A 1 238 ? 18.313 17.685 -18.307 1.00 34.19 238 VAL A O 1
ATOM 1912 N N . PRO A 1 239 ? 20.461 17.064 -18.511 1.00 36.00 239 PRO A N 1
ATOM 1913 C CA . PRO A 1 239 ? 20.960 18.325 -17.981 1.00 36.00 239 PRO A CA 1
ATOM 1914 C C . PRO A 1 239 ? 20.625 19.440 -18.975 1.00 36.00 239 PRO A C 1
ATOM 1916 O O . PRO A 1 239 ? 21.023 19.383 -20.142 1.00 36.00 239 PRO A O 1
ATOM 1919 N N . ARG A 1 240 ? 19.883 20.459 -18.520 1.00 39.97 240 ARG A N 1
ATOM 1920 C CA . ARG A 1 240 ? 19.737 21.711 -19.273 1.00 39.97 240 ARG A CA 1
ATOM 1921 C C . ARG A 1 240 ? 21.138 22.305 -19.435 1.00 39.97 240 ARG A C 1
ATOM 1923 O O . ARG A 1 240 ? 21.743 22.701 -18.442 1.00 39.97 240 ARG A O 1
ATOM 1930 N N . ARG A 1 241 ? 21.658 22.273 -20.663 1.00 55.59 241 ARG A N 1
ATOM 1931 C CA . ARG A 1 241 ? 22.822 23.070 -21.063 1.00 55.59 241 ARG A CA 1
ATOM 1932 C C . ARG A 1 241 ? 22.446 24.540 -21.135 1.00 55.59 241 ARG A C 1
ATOM 1934 O O . ARG A 1 241 ? 21.283 24.817 -21.507 1.00 55.59 241 ARG A O 1
#

Radius of gyration: 19.43 Å; chains: 1; bounding box: 51×40×52 Å

Foldseek 3Di:
DFPPLPLVVQLVVLVVVCVVPNALLSLLSNLLSCLSVLVNVSSVVSLVSSVVHCVPPLQSVLVSLLSNLVSCVSSVVLVVSLVSLVVQCPDPPHPVLSSLLSLLVSLCVQLVVCVVVVVLVSSLVSLVSSLVSCVVPLPPPVCVVVVVCCVVPVDPSNCSNVSSLVSNLVSCVSVVVPVVSVVSLVVVCVPDDPVVVVVSVVVVVVVVVDDDDDDPDSTGDDDDDPPCVVPPVVVVPDDDD

Organism: NCBI:txid116603